Protein AF-0000000074858106 (afdb_homodimer)

InterPro domains:
  IPR001304 C-type lectin-like [PF00059] (1-99)
  IPR001304 C-type lectin-like [PS50041] (1-98)
  IPR016186 C-type lectin-like/link domain superfamily [G3DSA:3.10.100.10] (1-105)
  IPR016187 C-type lectin fold [SSF56436] (1-101)
  IPR018378 C-type lectin, conserved site [PS00615] (72-97)
  IPR051663 C-type lectin and Tetranectin domain-containing protein [PTHR22799] (2-101)

Radius of gyration: 18.01 Å; Cα contacts (8 Å, |Δi|>4): 456; chains: 2; bounding box: 31×57×40 Å

Sequence (214 aa):
MGGFVAEVYSDQENEFLKQMMRDHGSKTIWLGADDLIIEGKWYWATSGTSVDEYSDWAPGQPDSTATGDENCMEFNLESFGGHWNDDECDHHQRFICQKYITADVIGMGGFVAEVYSDQENEFLKQMMRDHGSKTIWLGADDLIIEGKWYWATSGTSVDEYSDWAPGQPDSTATGDENCMEFNLESFGGHWNDDECDHHQRFICQKYITADVIG

Solvent-accessible surface area (backbone atoms only — not comparable to full-atom values): 11620 Å² total; per-residue (Å²): 132,80,58,38,58,41,78,69,61,36,71,66,48,46,51,51,52,50,49,55,31,54,77,69,69,46,53,53,26,45,37,33,30,33,20,77,88,44,80,93,46,44,27,30,64,83,83,62,44,66,63,70,87,38,84,56,57,19,90,80,38,68,47,62,62,91,76,72,54,35,42,20,33,25,41,24,54,62,95,43,73,58,17,28,37,44,34,50,31,82,49,72,30,28,36,38,26,40,31,79,42,87,60,68,37,59,94,132,82,57,38,59,42,79,68,60,36,70,65,48,47,52,51,53,50,50,55,29,54,76,68,69,45,54,52,26,47,36,34,32,34,21,78,88,43,80,92,47,44,28,30,64,84,82,62,44,66,63,71,88,38,81,57,56,20,91,80,37,69,49,56,64,87,76,70,53,33,40,18,33,24,42,24,53,61,95,44,74,57,18,30,38,43,34,49,32,80,48,72,30,28,37,37,27,39,31,78,42,87,61,68,37,57,94

Organism: Aplysia californica (NCBI:txid6500)

Foldseek 3Di:
DDWFFDDDQDPVVLVVVVVVCVVVVHQKAFGQWWCPPPPPWIARNPVRHTPPNDFFAAVCPPPCPDPVAFTTKMQGCPPRVRHIYTGHPPDDHHTDTDDDDPDDDDD/DDWFFDDDQDPVVLVVVVVVCVVVVHQKAFGQWWCPPPPPWIARNPVRHTPPNDFFAAVCPPPCPDPVAFTTKMQGCPPRPRHIYTGHPPDDHHTDTDDDDPDDDDD

Nearest PDB structures (foldseek):
  4yli-assembly2_D  TM=9.323E-01  e=1.267E-06  Homo sapiens
  4zrv-assembly2_B  TM=7.974E-01  e=9.285E-05  Bos taurus
  5kti-assembly1_A  TM=8.014E-01  e=1.700E-04  Bos taurus
  4zrw-assembly1_A  TM=8.116E-01  e=3.513E-04  Bos taurus
  1byf-assembly1_A  TM=7.373E-01  e=3.292E-03  Polyandrocarpa misakiensis

Secondary structure (DSSP, 8-state):
--PEEP---SHHHHHHHHHHHHHTT-SEEEEEEEEEEETTEEEETTT--BTTSS--BPTT-S--TTTS---EEEEESSTTTTEEEEE-TTSEEEEEEEEEEEEEEE-/--PEEP---SHHHHHHHHHHHHHTT-SEEEEEEEEEEETTEEEETTT--BTTSS--BPTT-S--TTTS---EEEEESSTTTTEEEEE-TTSEEEEEEEEEEEEEEE-

Structure (mmCIF, N/CA/C/O backbone):
data_AF-0000000074858106-model_v1
#
loop_
_entity.id
_entity.type
_entity.pdbx_description
1 polymer Perlucin-like
#
loop_
_atom_site.group_PDB
_atom_site.id
_atom_site.type_symbol
_atom_site.label_atom_id
_atom_site.label_alt_id
_atom_site.label_comp_id
_atom_site.label_asym_id
_atom_site.label_entity_id
_atom_site.label_seq_id
_atom_site.pdbx_PDB_ins_code
_atom_site.Cartn_x
_atom_site.Cartn_y
_atom_site.Cartn_z
_atom_site.occupancy
_atom_site.B_iso_or_equiv
_atom_site.auth_seq_id
_atom_site.auth_comp_id
_atom_site.auth_asym_id
_atom_site.auth_atom_id
_atom_site.pdbx_PDB_model_num
ATOM 1 N N . MET A 1 1 ? 10.805 -6.977 12.016 1 43.25 1 MET A N 1
ATOM 2 C CA . MET A 1 1 ? 10.688 -6.688 10.594 1 43.25 1 MET A CA 1
ATOM 3 C C . MET A 1 1 ? 9.883 -5.414 10.359 1 43.25 1 MET A C 1
ATOM 5 O O . MET A 1 1 ? 8.758 -5.285 10.852 1 43.25 1 MET A O 1
ATOM 9 N N . GLY A 1 2 ? 10.492 -4.227 10.156 1 60.25 2 GLY A N 1
ATOM 10 C CA . GLY A 1 2 ? 9.969 -2.889 10.383 1 60.25 2 GLY A CA 1
ATOM 11 C C . GLY A 1 2 ? 8.945 -2.463 9.352 1 60.25 2 GLY A C 1
ATOM 12 O O . GLY A 1 2 ? 8.914 -2.992 8.242 1 60.25 2 GLY A O 1
ATOM 13 N N . GLY A 1 3 ? 7.637 -2.336 9.578 1 77.25 3 GLY A N 1
ATOM 14 C CA . GLY A 1 3 ? 6.59 -1.758 8.75 1 77.25 3 GLY A CA 1
ATOM 15 C C . GLY A 1 3 ? 6.934 -0.373 8.242 1 77.25 3 GLY A C 1
ATOM 16 O O . GLY A 1 3 ? 7.82 0.293 8.773 1 77.25 3 GLY A O 1
ATOM 17 N N . PHE A 1 4 ? 6.582 -0.166 6.969 1 81.88 4 PHE A N 1
ATOM 18 C CA . PHE A 1 4 ? 6.773 1.135 6.34 1 81.88 4 PHE A CA 1
ATOM 19 C C . PHE A 1 4 ? 5.461 1.901 6.266 1 81.88 4 PHE A C 1
ATOM 21 O O . PHE A 1 4 ? 4.398 1.305 6.07 1 81.88 4 PHE A O 1
ATOM 28 N N . VAL A 1 5 ? 5.629 3.188 6.523 1 85.44 5 VAL A N 1
ATOM 29 C CA . VAL A 1 5 ? 4.438 4.016 6.375 1 85.44 5 VAL A CA 1
ATOM 30 C C . VAL A 1 5 ? 3.955 3.971 4.926 1 85.44 5 VAL A C 1
ATOM 32 O O . VAL A 1 5 ? 4.766 3.973 3.994 1 85.44 5 VAL A O 1
ATOM 35 N N . ALA A 1 6 ? 2.73 4.07 4.723 1 84.88 6 ALA A N 1
ATOM 36 C CA . ALA A 1 6 ? 2.109 3.947 3.404 1 84.88 6 ALA A CA 1
ATOM 37 C C . ALA A 1 6 ? 2.475 5.129 2.512 1 84.88 6 ALA A C 1
ATOM 39 O O . ALA A 1 6 ? 2.525 6.273 2.975 1 84.88 6 ALA A O 1
ATOM 40 N N . GLU A 1 7 ? 2.805 4.82 1.313 1 88 7 GLU A N 1
ATOM 41 C CA . GLU A 1 7 ? 2.98 5.793 0.238 1 88 7 GLU A CA 1
ATOM 42 C C . GLU A 1 7 ? 1.845 5.703 -0.778 1 88 7 GLU A C 1
ATOM 44 O O . GLU A 1 7 ? 1.279 4.629 -0.99 1 88 7 GLU A O 1
ATOM 49 N N . VAL A 1 8 ? 1.534 6.801 -1.396 1 88.62 8 VAL A N 1
ATOM 50 C CA . VAL A 1 8 ? 0.369 6.848 -2.273 1 88.62 8 VAL A CA 1
ATOM 51 C C . VAL A 1 8 ? 0.808 7.18 -3.699 1 88.62 8 VAL A C 1
ATOM 53 O O . VAL A 1 8 ? 1.424 8.219 -3.938 1 88.62 8 VAL A O 1
ATOM 56 N N . TYR A 1 9 ? 0.38 6.312 -4.648 1 87.31 9 TYR A N 1
ATOM 57 C CA . TYR A 1 9 ? 0.859 6.508 -6.012 1 87.31 9 TYR A CA 1
ATOM 58 C C . TYR A 1 9 ? -0.302 6.559 -7 1 87.31 9 TYR A C 1
ATOM 60 O O . TYR A 1 9 ? -0.094 6.664 -8.211 1 87.31 9 TYR A O 1
ATOM 68 N N . SER A 1 10 ? -1.52 6.434 -6.457 1 86.81 10 SER A N 1
ATOM 69 C CA . SER A 1 10 ? -2.672 6.426 -7.352 1 86.81 10 SER A CA 1
ATOM 70 C C . SER A 1 10 ? -3.947 6.812 -6.613 1 86.81 10 SER A C 1
ATOM 72 O O . SER A 1 10 ? -3.98 6.82 -5.383 1 86.81 10 SER A O 1
ATOM 74 N N . ASP A 1 11 ? -4.953 7.113 -7.457 1 88.38 11 ASP A N 1
ATOM 75 C CA . ASP A 1 11 ? -6.266 7.426 -6.895 1 88.38 11 ASP A CA 1
ATOM 76 C C . ASP A 1 11 ? -6.852 6.219 -6.172 1 88.38 11 ASP A C 1
ATOM 78 O O . ASP A 1 11 ? -7.508 6.367 -5.137 1 88.38 11 ASP A O 1
ATOM 82 N N . GLN A 1 12 ? -6.617 5.098 -6.711 1 85.75 12 GLN A N 1
ATOM 83 C CA . GLN A 1 12 ? -7.156 3.879 -6.121 1 85.75 12 GLN A CA 1
ATOM 84 C C . GLN A 1 12 ? -6.539 3.615 -4.75 1 85.75 12 GLN A C 1
ATOM 86 O O . GLN A 1 12 ? -7.242 3.227 -3.811 1 85.75 12 GLN A O 1
ATOM 91 N N . GLU A 1 13 ? -5.277 3.82 -4.672 1 86.56 13 GLU A N 1
ATOM 92 C CA . GLU A 1 13 ? -4.625 3.67 -3.375 1 86.56 13 GLU A CA 1
ATOM 93 C C . GLU A 1 13 ? -5.141 4.699 -2.373 1 86.56 13 GLU A C 1
ATOM 95 O O . GLU A 1 13 ? -5.348 4.383 -1.199 1 86.56 13 GLU A O 1
ATOM 100 N N . ASN A 1 14 ? -5.34 5.906 -2.857 1 90 14 ASN A N 1
ATOM 101 C CA . ASN A 1 14 ? -5.926 6.941 -2.012 1 90 14 ASN A CA 1
ATOM 102 C C . ASN A 1 14 ? -7.273 6.5 -1.441 1 90 14 ASN A C 1
ATOM 104 O O . ASN A 1 14 ? -7.52 6.645 -0.242 1 90 14 ASN A O 1
ATOM 108 N N . GLU A 1 15 ? -8.008 6.039 -2.299 1 89.25 15 GLU A N 1
ATOM 109 C CA . GLU A 1 15 ? -9.344 5.625 -1.873 1 89.25 15 GLU A CA 1
ATOM 110 C C . GLU A 1 15 ? -9.273 4.461 -0.891 1 89.25 15 GLU A C 1
ATOM 112 O O . GLU A 1 15 ? -10.062 4.387 0.051 1 89.25 15 GLU A O 1
ATOM 117 N N . PHE A 1 16 ? -8.383 3.598 -1.125 1 85.38 16 PHE A N 1
ATOM 118 C CA . PHE A 1 16 ? -8.195 2.465 -0.228 1 85.38 16 PHE A CA 1
ATOM 119 C C . PHE A 1 16 ? -7.809 2.936 1.168 1 85.38 16 PHE A C 1
ATOM 121 O O . PHE A 1 16 ? -8.359 2.465 2.164 1 85.38 16 PHE A O 1
ATOM 128 N N . LEU A 1 17 ? -6.867 3.801 1.253 1 89.12 17 LEU A N 1
ATOM 129 C CA . LEU A 1 17 ? -6.418 4.332 2.535 1 89.12 17 LEU A CA 1
ATOM 130 C C . LEU A 1 17 ? -7.551 5.066 3.246 1 89.12 17 LEU A C 1
ATOM 132 O O . LEU A 1 17 ? -7.711 4.941 4.461 1 89.12 17 LEU A O 1
ATOM 136 N N . LYS A 1 18 ? -8.359 5.828 2.496 1 91.62 18 LYS A N 1
ATOM 137 C CA . LYS A 1 18 ? -9.508 6.523 3.078 1 91.62 18 LYS A CA 1
ATOM 138 C C . LYS A 1 18 ? -10.477 5.543 3.725 1 91.62 18 LYS A C 1
ATOM 140 O O . LYS A 1 18 ? -11 5.801 4.812 1 91.62 18 LYS A O 1
ATOM 145 N N . GLN A 1 19 ? -10.656 4.52 3.018 1 89.88 19 GLN A N 1
ATOM 146 C CA . GLN A 1 19 ? -11.562 3.514 3.557 1 89.88 19 GLN A CA 1
ATOM 147 C C . GLN A 1 19 ? -11.016 2.918 4.852 1 89.88 19 GLN A C 1
ATOM 149 O O . GLN A 1 19 ? -11.773 2.705 5.809 1 89.88 19 GLN A O 1
ATOM 154 N N . MET A 1 20 ? -9.766 2.619 4.891 1 88.31 20 MET A N 1
ATOM 155 C CA . MET A 1 20 ? -9.156 2.092 6.109 1 88.31 20 MET A CA 1
ATOM 156 C C . MET A 1 20 ? -9.289 3.086 7.258 1 88.31 20 MET A C 1
ATOM 158 O O . MET A 1 20 ? -9.555 2.695 8.398 1 88.31 20 MET A O 1
ATOM 162 N N . MET A 1 21 ? -9.109 4.324 6.953 1 92.62 21 MET A N 1
ATOM 163 C CA . MET A 1 21 ? -9.258 5.375 7.957 1 92.62 21 MET A CA 1
ATOM 164 C C . MET A 1 21 ? -10.672 5.391 8.523 1 92.62 21 MET A C 1
ATOM 166 O O . MET A 1 21 ? -10.859 5.465 9.734 1 92.62 21 MET A O 1
ATOM 170 N N . ARG A 1 22 ? -11.586 5.312 7.598 1 92.75 22 ARG A N 1
ATOM 171 C CA . ARG A 1 22 ? -12.992 5.328 8.008 1 92.75 22 ARG A CA 1
ATOM 172 C C . ARG A 1 22 ? -13.312 4.121 8.883 1 92.75 22 ARG A C 1
ATOM 174 O O . ARG A 1 22 ? -14.016 4.246 9.891 1 92.75 22 ARG A O 1
ATOM 181 N N . ASP A 1 23 ? -12.828 3.006 8.547 1 90.12 23 ASP A N 1
ATOM 182 C CA . ASP A 1 23 ? -13.07 1.773 9.289 1 90.12 23 ASP A CA 1
ATOM 183 C C . ASP A 1 23 ? -12.531 1.874 10.711 1 90.12 23 ASP A C 1
ATOM 185 O O . ASP A 1 23 ? -13.023 1.201 11.617 1 90.12 23 ASP A O 1
ATOM 189 N N . HIS A 1 24 ? -11.586 2.697 10.883 1 92.75 24 HIS A N 1
ATOM 190 C CA . HIS A 1 24 ? -10.977 2.82 12.195 1 92.75 24 HIS A CA 1
ATOM 191 C C . HIS A 1 24 ? -11.391 4.117 12.883 1 92.75 24 HIS A C 1
ATOM 193 O O . HIS A 1 24 ? -10.914 4.43 13.977 1 92.75 24 HIS A O 1
ATOM 199 N N . GLY A 1 25 ? -12.219 4.879 12.18 1 92.5 25 GLY A N 1
ATOM 200 C CA . GLY A 1 25 ? -12.75 6.102 12.766 1 92.5 25 GLY A CA 1
ATOM 201 C C . GLY A 1 25 ? -11.727 7.215 12.859 1 92.5 25 GLY A C 1
ATOM 202 O O . GLY A 1 25 ? -11.836 8.102 13.711 1 92.5 25 GLY A O 1
ATOM 203 N N . SER A 1 26 ? -10.727 7.125 12.07 1 94.06 26 SER 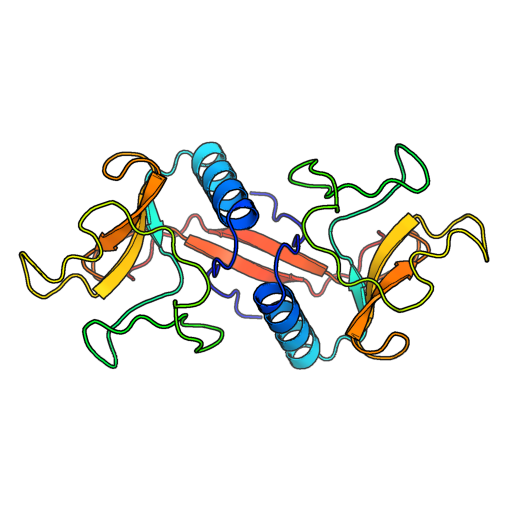A N 1
ATOM 204 C CA . SER A 1 26 ? -9.688 8.148 12.094 1 94.06 26 SER A CA 1
ATOM 205 C C . SER A 1 26 ? -10.023 9.297 11.141 1 94.06 26 SER A C 1
ATOM 207 O O . SER A 1 26 ? -10.453 9.062 10.016 1 94.06 26 SER A O 1
ATOM 209 N N . LYS A 1 27 ? -9.781 10.453 11.594 1 95.44 27 LYS A N 1
ATOM 210 C CA . LYS A 1 27 ? -10.008 11.625 10.758 1 95.44 27 LYS A CA 1
ATOM 211 C C . LYS A 1 27 ? -8.742 12.008 9.992 1 95.44 27 LYS A C 1
ATOM 213 O O . LYS A 1 27 ? -8.812 12.555 8.891 1 95.44 27 LYS A O 1
ATOM 218 N N . THR A 1 28 ? -7.598 11.828 10.609 1 96.56 28 THR A N 1
ATOM 219 C CA . THR A 1 28 ? -6.305 12.125 10 1 96.56 28 THR A CA 1
ATOM 220 C C . THR A 1 28 ? -5.316 10.984 10.234 1 96.56 28 THR A C 1
ATOM 222 O O . THR A 1 28 ? -5.41 10.273 11.234 1 96.56 28 THR A O 1
ATOM 225 N N . ILE A 1 29 ? -4.441 10.781 9.25 1 96.12 29 ILE A N 1
ATOM 226 C CA . ILE A 1 29 ? -3.291 9.906 9.422 1 96.12 29 ILE A CA 1
ATOM 227 C C . ILE A 1 29 ? -2.064 10.531 8.758 1 96.12 29 ILE A C 1
ATOM 229 O O . ILE A 1 29 ? -2.193 11.375 7.871 1 96.12 29 ILE A O 1
ATOM 233 N N . TRP A 1 30 ? -0.932 10.164 9.289 1 95.94 30 TRP A N 1
ATOM 234 C CA . TRP A 1 30 ? 0.294 10.5 8.57 1 95.94 30 TRP A CA 1
ATOM 235 C C . TRP A 1 30 ? 0.423 9.68 7.297 1 95.94 30 TRP A C 1
ATOM 237 O O . TRP A 1 30 ? 0.114 8.484 7.285 1 95.94 30 TRP A O 1
ATOM 247 N N . LEU A 1 31 ? 0.877 10.492 6.363 1 93.5 31 LEU A N 1
ATOM 248 C CA . LEU A 1 31 ? 1.383 9.805 5.18 1 93.5 31 LEU A CA 1
ATOM 249 C C . LEU A 1 31 ? 2.908 9.812 5.152 1 93.5 31 LEU A C 1
ATOM 251 O O . LEU A 1 31 ? 3.539 10.648 5.812 1 93.5 31 LEU A O 1
ATOM 255 N N . GLY A 1 32 ? 3.633 8.984 4.703 1 92.44 32 GLY A N 1
ATOM 256 C CA . GLY A 1 32 ? 5.07 8.758 4.727 1 92.44 32 GLY A CA 1
ATOM 257 C C . GLY A 1 32 ? 5.84 9.727 3.854 1 92.44 32 GLY A C 1
ATOM 258 O O . GLY A 1 32 ? 6.793 9.336 3.174 1 92.44 32 GLY A O 1
ATOM 259 N N . ALA A 1 33 ? 5.41 11.047 3.906 1 94.81 33 ALA A N 1
ATOM 260 C CA . ALA A 1 33 ? 6.172 12.023 3.133 1 94.81 33 ALA A CA 1
ATOM 261 C C . ALA A 1 33 ? 6.395 13.297 3.936 1 94.81 33 ALA A C 1
ATOM 263 O O . ALA A 1 33 ? 5.598 13.641 4.812 1 94.81 33 ALA A O 1
ATOM 264 N N . ASP A 1 34 ? 7.469 13.93 3.648 1 94.12 34 ASP A N 1
ATOM 265 C CA . ASP A 1 34 ? 7.797 15.203 4.27 1 94.12 34 ASP A CA 1
ATOM 266 C C . ASP A 1 34 ? 8.672 16.047 3.352 1 94.12 34 ASP A C 1
ATOM 268 O O . ASP A 1 34 ? 9.125 15.578 2.307 1 94.12 34 ASP A O 1
ATOM 272 N N . ASP A 1 35 ? 8.789 17.266 3.656 1 94 35 ASP A N 1
ATOM 273 C CA . ASP A 1 35 ? 9.68 18.156 2.918 1 94 35 ASP A CA 1
ATOM 274 C C . ASP A 1 35 ? 10.742 18.75 3.836 1 94 35 ASP A C 1
ATOM 276 O O . ASP A 1 35 ? 11.086 19.922 3.707 1 94 35 ASP A O 1
ATOM 280 N N . LEU A 1 36 ? 11.25 17.953 4.707 1 90.06 36 LEU A N 1
ATOM 281 C CA . LEU A 1 36 ? 12.203 18.391 5.723 1 90.06 36 LEU A CA 1
ATOM 282 C C . LEU A 1 36 ? 13.578 18.625 5.113 1 90.06 36 LEU A C 1
ATOM 284 O O . LEU A 1 36 ? 14.344 19.469 5.59 1 90.06 36 LEU A O 1
ATOM 288 N N . ILE A 1 37 ? 13.953 17.891 4.121 1 88.75 37 ILE A N 1
ATOM 289 C CA . ILE A 1 37 ? 15.273 17.984 3.506 1 88.75 37 ILE A CA 1
ATOM 290 C C . ILE A 1 37 ? 15.359 19.266 2.682 1 88.75 37 ILE A C 1
ATOM 292 O O . ILE A 1 37 ? 16.281 20.078 2.863 1 88.75 37 ILE A O 1
ATOM 296 N N . ILE A 1 38 ? 14.516 19.469 1.8 1 88.44 38 ILE A N 1
ATOM 297 C CA . ILE A 1 38 ? 14.367 20.688 1.003 1 88.44 38 ILE A CA 1
ATOM 298 C C . ILE A 1 38 ? 12.938 21.203 1.112 1 88.44 38 ILE A C 1
ATOM 300 O O . ILE A 1 38 ? 11.992 20.562 0.643 1 88.44 38 ILE A O 1
ATOM 304 N N . GLU A 1 39 ? 12.852 22.359 1.732 1 89 39 GLU A N 1
ATOM 305 C CA . GLU A 1 39 ? 11.531 22.953 1.898 1 89 39 GLU A CA 1
ATOM 306 C C . GLU A 1 39 ? 10.828 23.125 0.554 1 89 39 GLU A C 1
ATOM 308 O O . GLU A 1 39 ? 11.414 23.625 -0.403 1 89 39 GLU A O 1
ATOM 313 N N . GLY A 1 40 ? 9.531 22.672 0.508 1 90 40 GLY A N 1
ATOM 314 C CA . GLY A 1 40 ? 8.742 22.781 -0.705 1 90 40 GLY A CA 1
ATOM 315 C C . GLY A 1 40 ? 8.867 21.578 -1.618 1 90 40 GLY A C 1
ATOM 316 O O . GLY A 1 40 ? 8.07 21.406 -2.545 1 90 40 GLY A O 1
ATOM 317 N N . LYS A 1 41 ? 9.852 20.812 -1.372 1 91.62 41 LYS A N 1
ATOM 318 C CA . LYS A 1 41 ? 10.016 19.562 -2.127 1 91.62 41 LYS A CA 1
ATOM 319 C C . LYS A 1 41 ? 9.68 18.359 -1.267 1 91.62 41 LYS A C 1
ATOM 321 O O . LYS A 1 41 ? 10.398 18.047 -0.31 1 91.62 41 LYS A O 1
ATOM 326 N N . TRP A 1 42 ? 8.711 17.688 -1.69 1 94.5 42 TRP A N 1
ATOM 327 C CA . TRP A 1 42 ? 8.195 16.578 -0.88 1 94.5 42 TRP A CA 1
ATOM 328 C C . TRP A 1 42 ? 8.727 15.242 -1.377 1 94.5 42 TRP A C 1
ATOM 330 O O . TRP A 1 42 ? 8.766 14.992 -2.584 1 94.5 42 TRP A O 1
ATOM 340 N N . TYR A 1 43 ? 9.164 14.406 -0.358 1 93.56 43 TYR A N 1
ATOM 341 C CA . TYR A 1 43 ? 9.672 13.078 -0.672 1 93.56 43 TYR A CA 1
ATOM 342 C C . TYR A 1 43 ? 9 12.016 0.198 1 93.56 43 TYR A C 1
ATOM 344 O O . TYR A 1 43 ? 8.758 12.242 1.388 1 93.56 43 TYR A O 1
ATOM 352 N N . TRP A 1 44 ? 8.711 10.883 -0.474 1 92.75 44 TRP A N 1
ATOM 353 C CA . TRP A 1 44 ? 8.297 9.711 0.29 1 92.75 44 TRP A CA 1
ATOM 354 C C . TRP A 1 44 ? 9.453 9.164 1.116 1 92.75 44 TRP A C 1
ATOM 356 O O . TRP A 1 44 ? 10.562 8.977 0.601 1 92.75 44 TRP A O 1
ATOM 366 N N . ALA A 1 45 ? 9.148 8.898 2.334 1 88.62 45 ALA A N 1
ATOM 367 C CA . ALA A 1 45 ? 10.211 8.555 3.271 1 88.62 45 ALA A CA 1
ATOM 368 C C . ALA A 1 45 ? 10.781 7.168 2.967 1 88.62 45 ALA A C 1
ATOM 370 O O . ALA A 1 45 ? 11.984 6.938 3.111 1 88.62 45 ALA A O 1
ATOM 371 N N . THR A 1 46 ? 9.992 6.25 2.611 1 84.56 46 THR A N 1
ATOM 372 C CA . THR A 1 46 ? 10.445 4.875 2.432 1 84.56 46 THR A CA 1
ATOM 373 C C . THR A 1 46 ? 11.18 4.715 1.104 1 84.56 46 THR A C 1
ATOM 375 O O . THR A 1 46 ? 12.32 4.25 1.072 1 84.56 46 THR A O 1
ATOM 378 N N . SER A 1 47 ? 10.617 5.117 -0.003 1 83.38 47 SER A N 1
ATOM 379 C CA . SER A 1 47 ? 11.195 4.926 -1.326 1 83.38 47 SER A CA 1
ATOM 380 C C . SER A 1 47 ? 12.234 6 -1.631 1 83.38 47 SER A C 1
ATOM 382 O O . SER A 1 47 ? 13.102 5.809 -2.488 1 83.38 47 SER A O 1
ATOM 384 N N . GLY A 1 48 ? 12.047 7.129 -1.007 1 87.12 48 GLY A N 1
ATOM 385 C CA . GLY A 1 48 ? 12.914 8.258 -1.302 1 87.12 48 GLY A CA 1
ATOM 386 C C . GLY A 1 48 ? 12.547 8.969 -2.588 1 87.12 48 GLY A C 1
ATOM 387 O O . GLY A 1 48 ? 13.273 9.859 -3.037 1 87.12 48 GLY A O 1
ATOM 388 N N . THR A 1 49 ? 11.461 8.641 -3.129 1 87.94 49 THR A N 1
ATOM 389 C CA . THR A 1 49 ? 11.055 9.242 -4.395 1 87.94 49 THR A CA 1
ATOM 390 C C . THR A 1 49 ? 10.266 10.523 -4.152 1 87.94 49 THR A C 1
ATOM 392 O O . THR A 1 49 ? 9.648 10.695 -3.098 1 87.94 49 THR A O 1
ATOM 395 N N . SER A 1 50 ? 10.336 11.406 -5.152 1 91.19 50 SER A N 1
ATOM 396 C CA . SER A 1 50 ? 9.594 12.664 -5.074 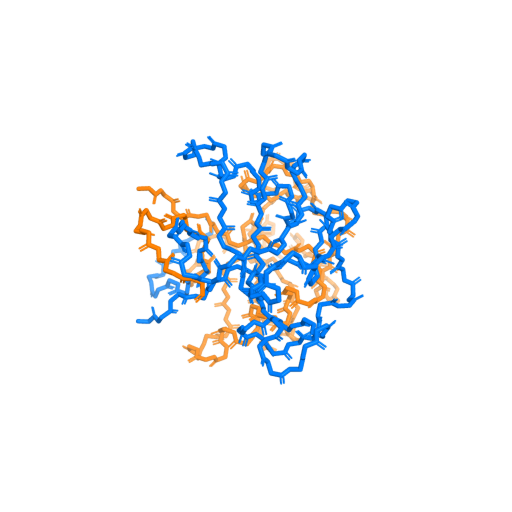1 91.19 50 SER A CA 1
ATOM 397 C C . SER A 1 50 ? 8.094 12.43 -5.227 1 91.19 50 SER A C 1
ATOM 399 O O . SER A 1 50 ? 7.668 11.531 -5.953 1 91.19 50 SER A O 1
ATOM 401 N N . VAL A 1 51 ? 7.379 13.273 -4.461 1 91.81 51 VAL A N 1
ATOM 402 C CA . VAL A 1 51 ? 5.926 13.258 -4.605 1 91.81 51 VAL A CA 1
ATOM 403 C C . VAL A 1 51 ? 5.52 14.078 -5.824 1 91.81 51 VAL A C 1
ATOM 405 O O . VAL A 1 51 ? 5.07 15.219 -5.695 1 91.81 51 VAL A O 1
ATOM 408 N N . ASP A 1 52 ? 5.793 13.586 -7.035 1 84.94 52 ASP A N 1
ATOM 409 C CA . ASP A 1 52 ? 5.555 14.375 -8.234 1 84.94 52 ASP A CA 1
ATOM 410 C C . ASP A 1 52 ? 4.723 13.602 -9.25 1 84.94 52 ASP A C 1
ATOM 412 O O . ASP A 1 52 ? 4.043 14.195 -10.094 1 84.94 52 ASP A O 1
ATOM 416 N N . GLU A 1 53 ? 4.762 12.336 -9.203 1 81.06 53 GLU A N 1
ATOM 417 C CA . GLU A 1 53 ? 4.055 11.547 -10.203 1 81.06 53 GLU A CA 1
ATOM 418 C C . GLU A 1 53 ? 2.551 11.531 -9.938 1 81.06 53 GLU A C 1
ATOM 420 O O . GLU A 1 53 ? 1.748 11.578 -10.867 1 81.06 53 GLU A O 1
ATOM 425 N N . TYR A 1 54 ? 2.26 11.398 -8.719 1 86.75 54 TYR A N 1
ATOM 426 C CA . TYR A 1 54 ? 0.878 11.469 -8.258 1 86.75 54 TYR A CA 1
ATOM 427 C C . TYR A 1 54 ? 0.763 12.344 -7.016 1 86.75 54 TYR A C 1
ATOM 429 O O . TYR A 1 54 ? 1.598 12.258 -6.109 1 86.75 54 TYR A O 1
ATOM 437 N N . SER A 1 55 ? -0.205 13.266 -7.031 1 90.75 55 SER A N 1
ATOM 438 C CA . SER A 1 55 ? -0.47 14.062 -5.836 1 90.75 55 SER A CA 1
ATOM 439 C C . SER A 1 55 ? -1.966 14.289 -5.648 1 90.75 55 SER A C 1
ATOM 441 O O . SER A 1 55 ? -2.715 14.383 -6.621 1 90.75 55 SER A O 1
ATOM 443 N N . ASP A 1 56 ? -2.367 14.289 -4.422 1 94.88 56 ASP A N 1
ATOM 444 C CA . ASP A 1 56 ? -3.754 14.57 -4.062 1 94.88 56 ASP A CA 1
ATOM 445 C C . ASP A 1 56 ? -3.83 15.633 -2.969 1 94.88 56 ASP A C 1
ATOM 447 O O . ASP A 1 56 ? -4.543 15.461 -1.977 1 94.88 56 ASP A O 1
ATOM 451 N N . TRP A 1 57 ? -3.037 16.656 -3.189 1 95.5 57 TRP A N 1
ATOM 452 C CA . TRP A 1 57 ? -3.049 17.766 -2.242 1 95.5 57 TRP A CA 1
ATOM 453 C C . TRP A 1 57 ? -4.398 18.469 -2.256 1 95.5 57 TRP A C 1
ATOM 455 O O . TRP A 1 57 ? -4.984 18.672 -3.32 1 95.5 57 TRP A O 1
ATOM 465 N N . ALA A 1 58 ? -4.82 18.875 -1.069 1 96 58 ALA A N 1
ATOM 466 C CA . ALA A 1 58 ? -5.992 19.75 -1.003 1 96 58 ALA A CA 1
ATOM 467 C C . ALA A 1 58 ? -5.715 21.094 -1.659 1 96 58 ALA A C 1
ATOM 469 O O . ALA A 1 58 ? -4.562 21.531 -1.731 1 96 58 ALA A O 1
ATOM 470 N N . PRO A 1 59 ? -6.816 21.672 -2.156 1 93.75 59 PRO A N 1
ATOM 471 C CA . PRO A 1 59 ? -6.609 23.031 -2.689 1 93.75 59 PRO A CA 1
ATOM 472 C C . PRO A 1 59 ? -5.902 23.953 -1.701 1 93.75 59 PRO A C 1
ATOM 474 O O . PRO A 1 59 ? -6.297 24.031 -0.535 1 93.75 59 PRO A O 1
ATOM 477 N N . GLY A 1 60 ? -4.812 24.641 -2.145 1 92.44 60 GLY A N 1
ATOM 478 C CA . GLY A 1 60 ? -4.074 25.562 -1.308 1 92.44 60 GLY A CA 1
ATOM 479 C C . GLY A 1 60 ? -2.986 24.906 -0.487 1 92.44 60 GLY A C 1
ATOM 480 O O . GLY A 1 60 ? -2.264 25.578 0.253 1 92.44 60 GLY A O 1
ATOM 481 N N . GLN A 1 61 ? -2.984 23.594 -0.536 1 93 61 GLN A N 1
ATOM 482 C CA . GLN A 1 61 ? -1.965 22.859 0.203 1 93 61 GLN A CA 1
ATOM 483 C C . GLN A 1 61 ? -0.904 22.297 -0.737 1 93 61 GLN A C 1
ATOM 485 O O . GLN A 1 61 ? -1.166 22.078 -1.923 1 93 61 GLN A O 1
ATOM 490 N N . PRO A 1 62 ? 0.241 21.812 -0.34 1 91.31 62 PRO A N 1
ATOM 491 C CA . PRO A 1 62 ? 0.76 22.141 0.99 1 91.31 62 PRO A CA 1
ATOM 492 C C . PRO A 1 62 ? 0.984 23.641 1.182 1 91.31 62 PRO A C 1
ATOM 494 O O . PRO A 1 62 ? 1.274 24.344 0.218 1 91.31 62 PRO A O 1
ATOM 497 N N . ASP A 1 63 ? 0.683 24.219 2.242 1 85.56 63 ASP A N 1
ATOM 498 C CA . ASP A 1 63 ? 0.888 25.656 2.486 1 85.56 63 ASP A CA 1
ATOM 499 C C . ASP A 1 63 ? 1.954 25.875 3.557 1 85.56 63 ASP A C 1
ATOM 501 O O . ASP A 1 63 ? 2.172 25.016 4.414 1 85.56 63 ASP A O 1
ATOM 505 N N . SER A 1 64 ? 3.17 26.172 3.117 1 66 64 SER A N 1
ATOM 506 C CA . SER A 1 64 ? 4.234 26.547 4.047 1 66 64 SER A CA 1
ATOM 507 C C . SER A 1 64 ? 3.783 27.656 4.988 1 66 64 SER A C 1
ATOM 509 O O . SER A 1 64 ? 4.605 28.25 5.684 1 66 64 SER A O 1
ATOM 511 N N . THR A 1 65 ? 2.562 28.047 4.703 1 53.78 65 THR A N 1
ATOM 512 C CA . THR A 1 65 ? 2.291 29.391 5.191 1 53.78 65 THR A CA 1
ATOM 513 C C . THR A 1 65 ? 2.613 29.5 6.68 1 53.78 65 THR A C 1
ATOM 515 O O . THR A 1 65 ? 3.375 30.375 7.09 1 53.78 65 THR A O 1
ATOM 518 N N . ALA A 1 66 ? 1.496 29.344 7.441 1 48.31 66 ALA A N 1
ATOM 519 C CA . ALA A 1 66 ? 1.239 30.078 8.68 1 48.31 66 ALA A CA 1
ATOM 520 C C . ALA A 1 66 ? 2.379 29.891 9.672 1 48.31 66 ALA A C 1
ATOM 522 O O . ALA A 1 66 ? 2.846 30.859 10.281 1 48.31 66 ALA A O 1
ATOM 523 N N . THR A 1 67 ? 2.82 28.797 9.984 1 51.16 67 THR A N 1
ATOM 524 C CA . THR A 1 67 ? 3.791 28.75 11.07 1 51.16 67 THR A CA 1
ATOM 525 C C . THR A 1 67 ? 5.113 28.156 10.594 1 51.16 67 THR A C 1
ATOM 527 O O . THR A 1 67 ? 6.059 28.031 11.367 1 51.16 67 THR A O 1
ATOM 530 N N . GLY A 1 68 ? 5.41 28.312 9.102 1 58.84 68 GLY A N 1
ATOM 531 C CA . GLY A 1 68 ? 6.707 27.875 8.609 1 58.84 68 GLY A CA 1
ATOM 532 C C . GLY A 1 68 ? 7.059 26.469 9.031 1 58.84 68 GLY A C 1
ATOM 533 O O . GLY A 1 68 ? 8.078 25.922 8.602 1 58.84 68 GLY A O 1
ATOM 534 N N . ASP A 1 69 ? 6.133 25.766 9.75 1 79.69 69 ASP A N 1
ATOM 535 C CA . ASP A 1 69 ? 6.586 24.594 10.492 1 79.69 69 ASP A CA 1
ATOM 536 C C . ASP A 1 69 ? 5.77 23.359 10.109 1 79.69 69 ASP A C 1
ATOM 538 O O . ASP A 1 69 ? 5.867 22.328 10.766 1 79.69 69 ASP A O 1
ATOM 542 N N . GLU A 1 70 ? 4.945 23.422 8.977 1 90.5 70 GLU A N 1
ATOM 543 C CA . GLU A 1 70 ? 4.172 22.234 8.609 1 90.5 70 GLU A CA 1
ATOM 544 C C . GLU A 1 70 ? 4.891 21.406 7.539 1 90.5 70 GLU A C 1
ATOM 546 O O . GLU A 1 70 ? 4.73 21.672 6.344 1 90.5 70 GLU A O 1
ATOM 551 N N . ASN A 1 71 ? 5.602 20.406 7.902 1 94.19 71 ASN A N 1
ATOM 552 C CA . ASN A 1 71 ? 6.5 19.703 6.992 1 94.19 71 ASN A CA 1
ATOM 553 C C . ASN A 1 71 ? 6.129 18.219 6.871 1 94.19 71 ASN A C 1
ATOM 555 O O . ASN A 1 71 ? 6.84 17.453 6.23 1 94.19 71 ASN A O 1
ATOM 559 N N . CYS A 1 72 ? 5.043 17.859 7.473 1 94.94 72 CYS A N 1
ATOM 560 C CA . CYS A 1 72 ? 4.637 16.453 7.414 1 94.94 72 CYS A CA 1
ATOM 561 C C . CYS A 1 72 ? 3.295 16.297 6.711 1 94.94 72 CYS A C 1
ATOM 563 O O . CYS A 1 72 ? 2.377 17.094 6.938 1 94.94 72 CYS A O 1
ATOM 565 N N . MET A 1 73 ? 3.25 15.359 5.844 1 95.56 73 MET A N 1
ATOM 566 C CA . MET A 1 73 ? 2.061 15.133 5.027 1 95.56 73 MET A CA 1
ATOM 567 C C . MET A 1 73 ? 1.039 14.281 5.777 1 95.56 73 MET A C 1
ATOM 569 O O . MET A 1 73 ? 1.398 13.289 6.41 1 95.56 73 MET A O 1
ATOM 573 N N . GLU A 1 74 ? -0.172 14.703 5.762 1 96.06 74 GLU A N 1
ATOM 574 C CA . GLU A 1 74 ? -1.261 13.922 6.332 1 96.06 74 GLU A CA 1
ATOM 575 C C . GLU A 1 74 ? -2.404 13.758 5.336 1 96.06 74 GLU A C 1
ATOM 577 O O . GLU A 1 74 ? -2.531 14.539 4.395 1 96.06 74 GLU A O 1
ATOM 582 N N . PHE A 1 75 ? -3.039 12.703 5.488 1 96.25 75 PHE A N 1
ATOM 583 C CA . PHE A 1 75 ? -4.375 12.555 4.922 1 96.25 75 PHE A CA 1
ATOM 584 C C . PHE A 1 75 ? -5.434 13.094 5.875 1 96.25 75 PHE A C 1
ATOM 586 O O . PHE A 1 75 ? -5.445 12.742 7.059 1 96.25 75 PHE A O 1
ATOM 593 N N . ASN A 1 76 ? -6.262 13.984 5.387 1 97 76 ASN A N 1
ATOM 594 C CA . ASN A 1 76 ? -7.273 14.617 6.219 1 97 76 ASN A CA 1
ATOM 595 C C . ASN A 1 76 ? -8.672 14.445 5.633 1 97 76 ASN A C 1
ATOM 597 O O . ASN A 1 76 ? -9.031 15.102 4.652 1 97 76 ASN A O 1
ATOM 601 N N . LEU A 1 77 ? -9.453 13.609 6.266 1 95.56 77 LEU A N 1
ATOM 602 C CA . LEU A 1 77 ? -10.773 13.258 5.762 1 95.56 77 LEU A CA 1
ATOM 603 C C . LEU A 1 77 ? -11.789 14.352 6.066 1 95.56 77 LEU A C 1
ATOM 605 O O . LEU A 1 77 ? -12.844 14.422 5.438 1 95.56 77 LEU A O 1
ATOM 609 N N . GLU A 1 78 ? -11.516 15.148 6.941 1 93.62 78 GLU A N 1
ATOM 610 C CA . GLU A 1 78 ? -12.516 16.094 7.441 1 93.62 78 GLU A CA 1
ATOM 611 C C . GLU A 1 78 ? -12.242 17.5 6.953 1 93.62 78 GLU A C 1
ATOM 613 O O . GLU A 1 78 ? -12.852 17.969 5.988 1 93.62 78 GLU A O 1
ATOM 618 N N . SER A 1 79 ? -11.211 18.125 7.496 1 93.5 79 SER A N 1
ATOM 619 C CA . SER A 1 79 ? -10.945 19.547 7.27 1 93.5 79 SER A CA 1
ATOM 620 C C . SER A 1 79 ? -10.5 19.812 5.832 1 93.5 79 SER A C 1
ATOM 622 O O . SER A 1 79 ? -10.727 20.891 5.293 1 93.5 79 SER A O 1
ATOM 624 N N . PHE A 1 80 ? -9.938 18.859 5.207 1 94.94 80 PHE A N 1
ATOM 625 C CA . PHE A 1 80 ? -9.383 19.078 3.875 1 94.94 80 PHE A CA 1
ATOM 626 C C . PHE A 1 80 ? -10.016 18.141 2.861 1 94.94 80 PHE A C 1
ATOM 628 O O . PHE A 1 80 ? -9.375 17.734 1.889 1 94.94 80 PHE A O 1
ATOM 635 N N . GLY A 1 81 ? -11.242 17.641 3.094 1 91.5 81 GLY A N 1
ATOM 636 C CA . GLY A 1 81 ? -12.102 16.969 2.135 1 91.5 81 GLY A CA 1
ATOM 637 C C . GLY A 1 81 ? -11.547 15.641 1.663 1 91.5 81 GLY A C 1
ATOM 638 O O . GLY A 1 81 ? -11.758 15.242 0.515 1 91.5 81 GLY A O 1
ATOM 639 N N . GLY A 1 82 ? -10.773 15.102 2.434 1 93.81 82 GLY A N 1
ATOM 640 C CA . GLY A 1 82 ? -10.242 13.805 2.033 1 93.81 82 GLY A CA 1
ATOM 641 C C . GLY A 1 82 ? -9 13.914 1.159 1 93.81 82 GLY A C 1
ATOM 642 O O . GLY A 1 82 ? -8.703 13.008 0.382 1 93.81 82 GLY A O 1
ATOM 643 N N . HIS A 1 83 ? -8.375 15.047 1.219 1 96.5 83 HIS A N 1
ATOM 644 C CA . HIS A 1 83 ? -7.145 15.281 0.47 1 96.5 83 HIS A CA 1
ATOM 645 C C . HIS A 1 83 ? -5.953 15.445 1.407 1 96.5 83 HIS A C 1
ATOM 647 O O . HIS A 1 83 ? -6.102 15.367 2.629 1 96.5 83 HIS A O 1
ATOM 653 N N . TRP A 1 84 ? -4.844 15.57 0.756 1 96.31 84 TRP A N 1
ATOM 654 C CA . TRP A 1 84 ? -3.621 15.688 1.54 1 96.31 84 TRP A CA 1
ATOM 655 C C . TRP A 1 84 ? -3.465 17.109 2.096 1 96.31 84 TRP A C 1
ATOM 657 O O . TRP A 1 84 ? -3.918 18.078 1.482 1 96.31 84 TRP A O 1
ATOM 667 N N . ASN A 1 85 ? -2.877 17.172 3.238 1 95.69 85 ASN A N 1
ATOM 668 C CA . ASN A 1 85 ? -2.504 18.422 3.898 1 95.69 85 ASN A CA 1
ATOM 669 C C . ASN A 1 85 ? -1.142 18.312 4.578 1 95.69 85 ASN A C 1
ATOM 671 O O . ASN A 1 85 ? -0.74 17.219 5 1 95.69 85 ASN A O 1
ATOM 675 N N . ASP A 1 86 ? -0.438 19.375 4.555 1 95.31 86 ASP A N 1
ATOM 676 C CA . ASP A 1 86 ? 0.746 19.391 5.41 1 95.31 86 ASP A CA 1
ATOM 677 C C . ASP A 1 86 ? 0.414 19.938 6.797 1 95.31 86 ASP A C 1
ATOM 679 O O . ASP A 1 86 ? -0.412 20.844 6.934 1 95.31 86 ASP A O 1
ATOM 683 N N . ASP A 1 87 ? 0.941 19.281 7.785 1 93.94 87 ASP A N 1
ATOM 684 C CA . ASP A 1 87 ? 0.738 19.672 9.18 1 93.94 87 ASP A CA 1
ATOM 685 C C . ASP A 1 87 ? 2.057 19.672 9.945 1 93.94 87 ASP A C 1
ATOM 687 O O . ASP A 1 87 ? 3.086 19.234 9.422 1 93.94 87 ASP A O 1
ATOM 691 N N . GLU A 1 88 ? 1.966 20.281 11.148 1 93.81 88 GLU A N 1
ATOM 692 C CA . GLU A 1 88 ? 3.143 20.266 12.016 1 93.81 88 GLU A CA 1
ATOM 693 C C . GLU A 1 88 ? 3.502 18.828 12.414 1 93.81 88 GLU A C 1
ATOM 695 O O . GLU A 1 88 ? 2.637 18.062 12.836 1 93.81 88 GLU A O 1
ATOM 700 N N . CYS A 1 89 ? 4.766 18.516 12.312 1 93.12 89 CYS A N 1
ATOM 701 C CA . CYS A 1 89 ? 5.223 17.141 12.484 1 93.12 89 CYS A CA 1
ATOM 702 C C . CYS A 1 89 ? 5.07 16.703 13.938 1 93.12 89 CYS A C 1
ATOM 704 O O . CYS A 1 89 ? 5.078 15.5 14.219 1 93.12 89 CYS A O 1
ATOM 706 N N . ASP A 1 90 ? 4.902 17.625 14.859 1 92.5 90 ASP A N 1
ATOM 707 C CA . ASP A 1 90 ? 4.855 17.281 16.266 1 92.5 90 ASP A CA 1
ATOM 708 C C . ASP A 1 90 ? 3.443 16.875 16.688 1 92.5 90 ASP A C 1
ATOM 710 O O . ASP A 1 90 ? 3.223 16.453 17.828 1 92.5 90 ASP A O 1
ATOM 714 N N . HIS A 1 91 ? 2.51 17 15.766 1 93.75 91 HIS A N 1
ATOM 715 C CA . HIS A 1 91 ? 1.177 16.5 16.062 1 93.75 91 HIS A CA 1
ATOM 716 C C . HIS A 1 91 ? 1.162 14.969 16.109 1 93.75 91 HIS A C 1
ATOM 718 O O . HIS A 1 91 ? 1.91 14.32 15.375 1 93.75 91 HIS A O 1
ATOM 724 N N . HIS A 1 92 ? 0.312 14.398 16.938 1 94.62 92 HIS A N 1
ATOM 725 C CA . HIS A 1 92 ? 0.176 12.945 17.062 1 94.62 92 HIS A CA 1
ATOM 726 C C . HIS A 1 92 ? -0.934 12.422 16.156 1 94.62 92 HIS A C 1
ATOM 728 O O . HIS A 1 92 ? -2.08 12.867 16.25 1 94.62 92 HIS A O 1
ATOM 734 N N . GLN A 1 93 ? -0.55 11.586 15.32 1 95 93 GLN A N 1
ATOM 735 C CA . GLN A 1 93 ? -1.507 10.906 14.453 1 95 93 GLN A CA 1
ATOM 736 C C . GLN A 1 93 ? -1.137 9.438 14.273 1 95 93 GLN A C 1
ATOM 738 O O . GLN A 1 93 ? -0.014 9.031 14.578 1 95 93 GLN A O 1
ATOM 743 N N . ARG A 1 94 ? -2.102 8.695 13.844 1 93.75 94 ARG A N 1
ATOM 744 C CA . ARG A 1 94 ? -1.851 7.312 13.469 1 93.75 94 ARG A CA 1
ATOM 745 C C . ARG A 1 94 ? -1.349 7.219 12.031 1 93.75 94 ARG A C 1
ATOM 747 O O . ARG A 1 94 ? -1.099 8.242 11.391 1 93.75 94 ARG A O 1
ATOM 754 N N . PHE A 1 95 ? -1.066 6.035 11.633 1 93.44 95 PHE A N 1
ATOM 755 C CA . PHE A 1 95 ? -0.615 5.809 10.266 1 93.44 95 PHE A CA 1
ATOM 756 C C . PHE A 1 95 ? -0.958 4.395 9.805 1 93.44 95 PHE A C 1
ATOM 758 O O . PHE A 1 95 ? -1.442 3.582 10.594 1 93.44 95 PHE A O 1
ATOM 765 N N . ILE A 1 96 ? -0.895 4.223 8.562 1 89.75 96 ILE A N 1
ATOM 766 C CA . ILE A 1 96 ? -1.038 2.902 7.957 1 89.75 96 ILE A CA 1
ATOM 767 C C . ILE A 1 96 ? 0.327 2.395 7.496 1 89.75 96 ILE A C 1
ATOM 769 O O . ILE A 1 96 ? 1.08 3.123 6.844 1 89.75 96 ILE A O 1
ATOM 773 N N . CYS A 1 97 ? 0.669 1.223 7.855 1 90.31 97 CYS A N 1
ATOM 774 C CA . CYS A 1 97 ? 1.967 0.64 7.531 1 90.31 97 CYS A CA 1
ATOM 775 C C . CYS A 1 97 ? 1.812 -0.541 6.582 1 90.31 97 CYS A C 1
ATOM 777 O O . CYS A 1 97 ? 0.762 -1.183 6.547 1 90.31 97 CYS A O 1
ATOM 779 N N . GLN A 1 98 ? 2.873 -0.689 5.789 1 87.62 98 GLN A N 1
ATOM 780 C CA . GLN A 1 98 ? 3.049 -1.895 4.984 1 87.62 98 GLN A CA 1
ATOM 781 C C . GLN A 1 98 ? 4.113 -2.807 5.59 1 87.62 98 GLN A C 1
ATOM 783 O O . GLN A 1 98 ? 5.215 -2.359 5.906 1 87.62 98 GLN A O 1
ATOM 788 N N . LYS A 1 99 ? 3.699 -4.086 5.773 1 88.94 99 LYS A N 1
ATOM 789 C CA . LYS A 1 99 ? 4.582 -5.031 6.445 1 88.94 99 LYS A CA 1
ATOM 790 C C . LYS A 1 99 ? 4.688 -6.34 5.664 1 88.94 99 LYS A C 1
ATOM 792 O O . LYS A 1 99 ? 3.684 -6.855 5.168 1 88.94 99 LYS A O 1
ATOM 797 N N . TYR A 1 100 ? 5.961 -6.727 5.539 1 88.88 100 TYR A N 1
ATOM 798 C CA . TYR A 1 100 ? 6.191 -8.062 5 1 88.88 100 TYR A CA 1
ATOM 799 C C . TYR A 1 100 ? 5.895 -9.133 6.043 1 88.88 100 TYR A C 1
ATOM 801 O O . TYR A 1 100 ? 6.484 -9.133 7.129 1 88.88 100 TYR A O 1
ATOM 809 N N . ILE A 1 101 ? 4.941 -9.977 5.664 1 88.69 101 ILE A N 1
ATOM 810 C CA . ILE A 1 101 ? 4.551 -11.023 6.602 1 88.69 101 ILE A CA 1
ATOM 811 C C . ILE A 1 101 ? 5.383 -12.281 6.348 1 88.69 101 ILE A C 1
ATOM 813 O O . ILE A 1 101 ? 5.465 -12.766 5.215 1 88.69 101 ILE A O 1
ATOM 817 N N . THR A 1 102 ? 6 -12.766 7.418 1 88.06 102 THR A N 1
ATOM 818 C CA . THR A 1 102 ? 6.953 -13.859 7.273 1 88.06 102 THR A CA 1
ATOM 819 C C . THR A 1 102 ? 6.246 -15.211 7.316 1 88.06 102 THR A C 1
ATOM 821 O O . THR A 1 102 ? 6.836 -16.234 6.977 1 88.06 102 THR A O 1
ATOM 824 N N . ALA A 1 103 ? 5.004 -15.18 7.652 1 87.75 103 ALA A N 1
ATOM 825 C CA . ALA A 1 103 ? 4.23 -16.422 7.645 1 87.75 103 ALA A CA 1
ATOM 826 C C . ALA A 1 103 ? 3.82 -16.797 6.223 1 87.75 103 ALA A C 1
ATOM 828 O O . ALA A 1 103 ? 3.445 -15.93 5.43 1 87.75 103 ALA A O 1
ATOM 829 N N . ASP A 1 104 ? 4.008 -18.047 5.918 1 89 104 ASP A N 1
ATOM 830 C CA . ASP A 1 104 ? 3.531 -18.531 4.629 1 89 104 ASP A CA 1
ATOM 831 C C . ASP A 1 104 ? 2.035 -18.828 4.672 1 89 104 ASP A C 1
ATOM 833 O O . ASP A 1 104 ? 1.53 -19.359 5.66 1 89 104 ASP A O 1
ATOM 837 N N . VAL A 1 105 ? 1.393 -18.422 3.574 1 88.56 105 VAL A N 1
ATOM 838 C CA . VAL A 1 105 ? -0.04 -18.688 3.498 1 88.56 105 VAL A CA 1
ATOM 839 C C . VAL A 1 105 ? -0.391 -19.219 2.113 1 88.56 105 VAL A C 1
ATOM 841 O O . VAL A 1 105 ? 0.39 -19.078 1.169 1 88.56 105 VAL A O 1
ATOM 844 N N . ILE A 1 106 ? -1.487 -19.875 2.119 1 87.38 106 ILE A N 1
ATOM 845 C CA . ILE A 1 106 ? -2.025 -20.25 0.817 1 87.38 106 ILE A CA 1
ATOM 846 C C . ILE A 1 106 ? -2.742 -19.062 0.19 1 87.38 106 ILE A C 1
ATOM 848 O O . ILE A 1 106 ? -3.119 -18.109 0.889 1 87.38 106 ILE A O 1
ATOM 852 N N . GLY A 1 107 ? -2.926 -19.078 -1.102 1 82.25 107 GLY A N 1
ATOM 853 C CA . GLY A 1 107 ? -3.49 -17.953 -1.831 1 82.25 107 GLY A CA 1
ATOM 854 C C . GLY A 1 107 ? -4.973 -17.75 -1.568 1 82.25 107 GLY A C 1
ATOM 855 O O . GLY A 1 107 ? -5.629 -18.625 -1.004 1 82.25 107 GLY A O 1
ATOM 856 N N . MET B 1 1 ? -6.883 -6.078 14.742 1 43.16 1 MET B N 1
ATOM 857 C CA . MET B 1 1 ? -7.09 -5.156 13.633 1 43.16 1 MET B CA 1
ATOM 858 C C . MET B 1 1 ? -6.465 -5.699 12.352 1 43.16 1 MET B C 1
ATOM 860 O O . MET B 1 1 ? -5.273 -6.016 12.32 1 43.16 1 MET B O 1
ATOM 864 N N . GLY B 1 2 ? -7.203 -6.363 11.445 1 60.56 2 GLY B N 1
ATOM 865 C CA . GLY B 1 2 ? -6.758 -7.332 10.461 1 60.56 2 GLY B CA 1
ATOM 866 C C . GLY B 1 2 ? -6.035 -6.703 9.289 1 60.56 2 GLY B C 1
ATOM 867 O O . GLY B 1 2 ? -6.219 -5.52 9 1 60.56 2 GLY B O 1
ATOM 868 N N . GLY B 1 3 ? -4.738 -6.812 9.047 1 77.06 3 GLY B N 1
ATOM 869 C CA . GLY B 1 3 ? -3.959 -6.43 7.883 1 77.06 3 GLY B CA 1
ATOM 870 C C . GLY B 1 3 ? -4.547 -6.93 6.582 1 77.06 3 GLY B C 1
ATOM 871 O O . GLY B 1 3 ? -5.363 -7.855 6.578 1 77.06 3 GLY B O 1
ATOM 872 N N . PHE B 1 4 ? -4.488 -6.047 5.59 1 81.75 4 PHE B N 1
ATOM 873 C CA . PHE B 1 4 ? -4.945 -6.395 4.25 1 81.75 4 PHE B CA 1
ATOM 874 C C . PHE B 1 4 ? -3.766 -6.684 3.33 1 81.75 4 PHE B C 1
ATOM 876 O O . PHE B 1 4 ? -2.717 -6.043 3.441 1 81.75 4 PHE B O 1
ATOM 883 N N . VAL B 1 5 ? -3.998 -7.711 2.545 1 85.19 5 VAL B N 1
ATOM 884 C CA . VAL B 1 5 ? -2.957 -7.996 1.563 1 85.19 5 VAL B CA 1
ATOM 885 C C . VAL B 1 5 ? -2.795 -6.805 0.622 1 85.19 5 VAL B C 1
ATOM 887 O O . VAL B 1 5 ? -3.779 -6.172 0.237 1 85.19 5 VAL B O 1
ATOM 890 N N . ALA B 1 6 ? -1.661 -6.586 0.158 1 84.62 6 ALA B N 1
ATOM 891 C CA . ALA B 1 6 ? -1.326 -5.43 -0.67 1 84.62 6 ALA B CA 1
ATOM 892 C C . ALA B 1 6 ? -1.991 -5.523 -2.039 1 84.62 6 ALA B C 1
ATOM 894 O O . ALA B 1 6 ? -2.055 -6.605 -2.633 1 84.62 6 ALA B O 1
ATOM 895 N N . GLU B 1 7 ? -2.541 -4.445 -2.455 1 88.06 7 GLU B N 1
ATOM 896 C CA . GLU B 1 7 ? -3.039 -4.246 -3.812 1 88.06 7 GLU B CA 1
ATOM 897 C C . GLU B 1 7 ? -2.145 -3.285 -4.594 1 88.06 7 GLU B C 1
ATOM 899 O O . GLU B 1 7 ? -1.537 -2.385 -4.012 1 88.06 7 GLU B O 1
ATOM 904 N N . VAL B 1 8 ? -2.076 -3.467 -5.871 1 88.69 8 VAL B N 1
ATOM 905 C CA . VAL B 1 8 ? -1.135 -2.699 -6.68 1 88.69 8 VAL B CA 1
ATOM 906 C C . VAL B 1 8 ? -1.897 -1.858 -7.699 1 88.69 8 VAL B C 1
ATOM 908 O O . VAL B 1 8 ? -2.654 -2.395 -8.516 1 88.69 8 VAL B O 1
ATOM 911 N N . TYR B 1 9 ? -1.592 -0.534 -7.703 1 87.25 9 TYR B N 1
ATOM 912 C CA . TYR B 1 9 ? -2.367 0.343 -8.57 1 87.25 9 TYR B CA 1
ATOM 913 C C . TYR B 1 9 ? -1.451 1.191 -9.445 1 87.25 9 TYR B C 1
ATOM 915 O O . TYR B 1 9 ? -1.921 2.041 -10.211 1 87.25 9 TYR B O 1
ATOM 923 N N . SER B 1 10 ? -0.146 0.98 -9.281 1 86.75 10 SER B N 1
ATOM 924 C CA . SER B 1 10 ? 0.783 1.796 -10.055 1 86.75 10 SER B CA 1
ATOM 925 C C . SER B 1 10 ? 2.141 1.115 -10.188 1 86.75 10 SER B C 1
ATOM 927 O O . SER B 1 10 ? 2.436 0.162 -9.461 1 86.75 10 SER B O 1
ATOM 929 N N . ASP B 1 11 ? 2.922 1.677 -11.141 1 88.31 11 ASP B N 1
ATOM 930 C CA . ASP B 1 11 ? 4.285 1.185 -11.32 1 88.31 11 ASP B CA 1
ATOM 931 C C . ASP B 1 11 ? 5.129 1.444 -10.078 1 88.31 11 ASP B C 1
ATOM 933 O O . ASP B 1 11 ? 5.973 0.622 -9.711 1 88.31 11 ASP B O 1
ATOM 937 N N . GLN B 1 12 ? 4.902 2.551 -9.492 1 85.62 12 GLN B N 1
ATOM 938 C CA . GLN B 1 12 ? 5.676 2.916 -8.305 1 85.62 12 GLN B CA 1
ATOM 939 C C . GLN B 1 12 ? 5.395 1.959 -7.148 1 85.62 12 GLN B C 1
ATOM 941 O O . GLN B 1 12 ? 6.312 1.552 -6.438 1 85.62 12 GLN B O 1
ATOM 946 N N . GLU B 1 13 ? 4.16 1.628 -7 1 86.44 13 GLU B N 1
ATOM 947 C CA . GLU B 1 13 ? 3.816 0.656 -5.969 1 86.44 13 GLU B CA 1
ATOM 948 C C . GLU B 1 13 ? 4.43 -0.709 -6.27 1 86.44 13 GLU B C 1
ATOM 950 O O . GLU B 1 13 ? 4.91 -1.392 -5.359 1 86.44 13 GLU B O 1
ATOM 955 N N . ASN B 1 14 ? 4.402 -1.071 -7.523 1 89.88 14 ASN B N 1
ATOM 956 C CA . ASN B 1 14 ? 5.051 -2.312 -7.934 1 89.88 14 ASN B CA 1
ATOM 957 C C . ASN B 1 14 ? 6.523 -2.334 -7.531 1 89.88 14 ASN B C 1
ATOM 959 O O . ASN B 1 14 ? 7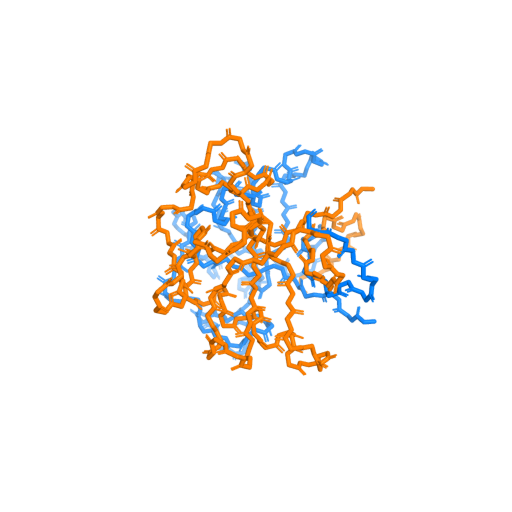.004 -3.322 -6.969 1 89.88 14 ASN B O 1
ATOM 963 N N . GLU B 1 15 ? 7.094 -1.299 -7.859 1 89.06 15 GLU B N 1
ATOM 964 C CA . GLU B 1 15 ? 8.523 -1.228 -7.562 1 89.06 15 GLU B CA 1
ATOM 965 C C . GLU B 1 15 ? 8.773 -1.259 -6.059 1 89.06 15 GLU B C 1
ATOM 967 O O . GLU B 1 15 ? 9.75 -1.854 -5.602 1 89.06 15 GLU B O 1
ATOM 972 N N . PHE B 1 16 ? 7.957 -0.634 -5.344 1 85.19 16 PHE B N 1
ATOM 973 C CA . PHE B 1 16 ? 8.07 -0.629 -3.889 1 85.19 16 PHE B CA 1
ATOM 974 C C . PHE B 1 16 ? 7.945 -2.041 -3.33 1 85.19 16 PHE B C 1
ATOM 976 O O . PHE B 1 16 ? 8.734 -2.455 -2.482 1 85.19 16 PHE B O 1
ATOM 983 N N . LEU B 1 17 ? 6.953 -2.75 -3.752 1 89.06 17 LEU B N 1
ATOM 984 C CA . LEU B 1 17 ? 6.738 -4.117 -3.297 1 89.06 17 LEU B CA 1
ATOM 985 C C . LEU B 1 17 ? 7.918 -5.008 -3.67 1 89.06 17 LEU B C 1
ATOM 987 O O . LEU B 1 17 ? 8.344 -5.852 -2.877 1 89.06 17 LEU B O 1
ATOM 991 N N . LYS B 1 18 ? 8.477 -4.824 -4.871 1 91.56 18 LYS B N 1
ATOM 992 C CA . LYS B 1 18 ? 9.648 -5.59 -5.301 1 91.56 18 LYS B CA 1
ATOM 993 C C . LYS B 1 18 ? 10.82 -5.371 -4.355 1 91.56 18 LYS B C 1
ATOM 995 O O . LYS B 1 18 ? 11.531 -6.32 -4.008 1 91.56 18 LYS B O 1
ATOM 1000 N N . GLN B 1 19 ? 10.945 -4.164 -4.023 1 89.69 19 GLN B N 1
ATOM 1001 C CA . GLN B 1 19 ? 12.039 -3.852 -3.113 1 89.69 19 GLN B CA 1
ATOM 1002 C C . GLN B 1 19 ? 11.844 -4.535 -1.764 1 89.69 19 GLN B C 1
ATOM 1004 O O . GLN B 1 19 ? 12.797 -5.062 -1.183 1 89.69 19 GLN B O 1
ATOM 1009 N N . MET B 1 20 ? 10.664 -4.508 -1.257 1 88.19 20 MET B N 1
ATOM 1010 C CA . MET B 1 20 ? 10.383 -5.18 0.008 1 88.19 20 MET B CA 1
ATOM 1011 C C . MET B 1 20 ? 10.664 -6.676 -0.097 1 88.19 20 MET B C 1
ATOM 1013 O O . MET B 1 20 ? 11.195 -7.281 0.835 1 88.19 20 MET B O 1
ATOM 1017 N N . MET B 1 21 ? 10.289 -7.242 -1.187 1 92.5 21 MET B N 1
ATOM 1018 C CA . MET B 1 21 ? 10.547 -8.656 -1.426 1 92.5 21 MET B CA 1
ATOM 1019 C C . MET B 1 21 ? 12.039 -8.961 -1.396 1 92.5 21 MET B C 1
ATOM 1021 O O . MET B 1 21 ? 12.469 -9.922 -0.765 1 92.5 21 MET B O 1
ATOM 1025 N N . ARG B 1 22 ? 12.742 -8.102 -2.086 1 92.62 22 ARG B N 1
ATOM 1026 C CA . ARG B 1 22 ? 14.195 -8.289 -2.143 1 92.62 22 ARG B CA 1
ATOM 1027 C C . ARG B 1 22 ? 14.812 -8.164 -0.755 1 92.62 22 ARG B C 1
ATOM 1029 O O . ARG B 1 22 ? 15.695 -8.945 -0.395 1 92.62 22 ARG B O 1
ATOM 1036 N N . ASP B 1 23 ? 14.375 -7.25 0.003 1 89.88 23 ASP B N 1
ATOM 1037 C CA . ASP B 1 23 ? 14.891 -7.023 1.35 1 89.88 23 ASP B CA 1
ATOM 1038 C C . ASP B 1 23 ? 14.656 -8.242 2.24 1 89.88 23 ASP B C 1
ATOM 1040 O O . ASP B 1 23 ? 15.398 -8.469 3.195 1 89.88 23 ASP B O 1
ATOM 1044 N N . HIS B 1 24 ? 13.688 -8.977 1.906 1 92.62 24 HIS B N 1
ATOM 1045 C CA . HIS B 1 24 ? 13.359 -10.133 2.73 1 92.62 24 HIS B CA 1
ATOM 1046 C C . HIS B 1 24 ? 13.789 -11.43 2.057 1 92.62 24 HIS B C 1
ATOM 1048 O O . HIS B 1 24 ? 13.523 -12.523 2.57 1 92.62 24 HIS B O 1
ATOM 1054 N N . GLY B 1 25 ? 14.367 -11.289 0.863 1 92.31 25 GLY B N 1
ATOM 1055 C CA . GLY B 1 25 ? 14.891 -12.445 0.157 1 92.31 25 GLY B CA 1
ATOM 1056 C C . GLY B 1 25 ? 13.797 -13.328 -0.427 1 92.31 25 GLY B C 1
ATOM 1057 O O . GLY B 1 25 ? 14 -14.531 -0.612 1 92.31 25 GLY B O 1
ATOM 1058 N N . SER B 1 26 ? 12.672 -12.766 -0.625 1 93.94 26 SER B N 1
ATOM 1059 C CA . SER B 1 26 ? 11.562 -13.539 -1.18 1 93.94 26 SER B CA 1
ATOM 1060 C C . SER B 1 26 ? 11.562 -13.492 -2.703 1 93.94 26 SER B C 1
ATOM 1062 O O . SER B 1 26 ? 11.766 -12.43 -3.297 1 93.94 26 SER B O 1
ATOM 1064 N N . LYS B 1 27 ? 11.32 -14.586 -3.271 1 95.38 27 LYS B N 1
ATOM 1065 C CA . LYS B 1 27 ? 11.25 -14.656 -4.727 1 95.38 27 LYS B CA 1
ATOM 1066 C C . LYS B 1 27 ? 9.812 -14.445 -5.219 1 95.38 27 LYS B C 1
ATOM 1068 O O . LYS B 1 27 ? 9.602 -13.945 -6.32 1 95.38 27 LYS B O 1
ATOM 1073 N N . THR B 1 28 ? 8.852 -14.922 -4.457 1 96.44 28 THR B N 1
ATOM 1074 C CA . THR B 1 28 ? 7.438 -14.773 -4.781 1 96.44 28 THR B CA 1
ATOM 1075 C C . THR B 1 28 ? 6.641 -14.344 -3.555 1 96.44 28 THR B C 1
ATOM 1077 O O . THR B 1 28 ? 7.012 -14.672 -2.424 1 96.44 28 THR B O 1
ATOM 1080 N N . ILE B 1 29 ? 5.609 -13.555 -3.811 1 96 29 ILE B N 1
ATOM 1081 C CA . ILE B 1 29 ? 4.613 -13.25 -2.787 1 96 29 ILE B CA 1
ATOM 1082 C C . ILE B 1 29 ? 3.217 -13.258 -3.406 1 96 29 ILE B C 1
ATOM 1084 O O . ILE B 1 29 ? 3.068 -13.078 -4.617 1 96 29 ILE B O 1
ATOM 1088 N N . TRP B 1 30 ? 2.258 -13.562 -2.574 1 95.75 30 TRP B N 1
ATOM 1089 C CA . TRP B 1 30 ? 0.88 -13.352 -3.006 1 95.75 30 TRP B CA 1
ATOM 1090 C C . TRP B 1 30 ? 0.565 -11.859 -3.113 1 95.75 30 TRP B C 1
ATOM 1092 O O . TRP B 1 30 ? 0.984 -11.07 -2.266 1 95.75 30 TRP B O 1
ATOM 1102 N N . LEU B 1 31 ? -0.154 -11.703 -4.207 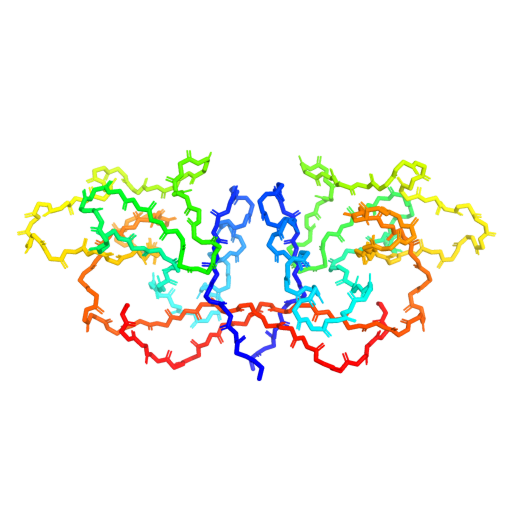1 93.25 31 LEU B N 1
ATOM 1103 C CA . LEU B 1 31 ? -0.823 -10.414 -4.285 1 93.25 31 LEU B CA 1
ATOM 1104 C C . LEU B 1 31 ? -2.312 -10.555 -3.99 1 93.25 31 LEU B C 1
ATOM 1106 O O . LEU B 1 31 ? -2.873 -11.641 -4.105 1 93.25 31 LEU B O 1
ATOM 1110 N N . GLY B 1 32 ? -3.031 -9.773 -3.445 1 92.19 32 GLY B N 1
ATOM 1111 C CA . GLY B 1 32 ? -4.398 -9.789 -2.953 1 92.19 32 GLY B CA 1
ATOM 1112 C C . GLY B 1 32 ? -5.434 -9.805 -4.062 1 92.19 32 GLY B C 1
ATOM 1113 O O . GLY B 1 32 ? -6.461 -9.133 -3.969 1 92.19 32 GLY B O 1
ATOM 1114 N N . ALA B 1 33 ? -5.141 -10.625 -5.145 1 94.69 33 ALA B N 1
ATOM 1115 C CA . ALA B 1 33 ? -6.148 -10.719 -6.199 1 94.69 33 ALA B CA 1
ATOM 1116 C C . ALA B 1 33 ? -6.32 -12.164 -6.656 1 94.69 33 ALA B C 1
ATOM 1118 O O . ALA B 1 33 ? -5.395 -12.969 -6.559 1 94.69 33 ALA B O 1
ATOM 1119 N N . ASP B 1 34 ? -7.484 -12.445 -7.086 1 93.81 34 ASP B N 1
ATOM 1120 C CA . ASP B 1 34 ? -7.797 -13.766 -7.633 1 93.81 34 ASP B CA 1
ATOM 1121 C C . ASP B 1 34 ? -8.93 -13.68 -8.648 1 93.81 34 ASP B C 1
ATOM 1123 O O . ASP B 1 34 ? -9.547 -12.625 -8.82 1 93.81 34 ASP B O 1
ATOM 1127 N N . ASP B 1 35 ? -9.102 -14.688 -9.375 1 93.81 35 ASP B N 1
ATOM 1128 C CA . ASP B 1 35 ? -10.211 -14.773 -10.312 1 93.81 35 ASP B CA 1
ATOM 1129 C C . ASP B 1 35 ? -11.109 -15.969 -10 1 93.81 35 ASP B C 1
ATOM 1131 O O . ASP B 1 35 ? -11.586 -16.641 -10.914 1 93.81 35 ASP B O 1
ATOM 1135 N N . LEU B 1 36 ? -11.344 -16.203 -8.758 1 89.75 36 LEU B N 1
ATOM 1136 C CA . LEU B 1 36 ? -12.086 -17.359 -8.281 1 89.75 36 LEU B CA 1
ATOM 1137 C C . LEU B 1 36 ? -13.586 -17.172 -8.531 1 89.75 36 LEU B C 1
ATOM 1139 O O . LEU B 1 36 ? -14.305 -18.156 -8.734 1 89.75 36 LEU B O 1
ATOM 1143 N N . ILE B 1 37 ? -14.094 -15.984 -8.492 1 88.31 37 ILE B N 1
ATOM 1144 C CA . ILE B 1 37 ? -15.516 -15.719 -8.664 1 88.31 37 ILE B CA 1
ATOM 1145 C C . ILE B 1 37 ? -15.898 -15.891 -10.133 1 88.31 37 ILE B C 1
ATOM 1147 O O . ILE B 1 37 ? -16.828 -16.641 -10.453 1 88.31 37 ILE B O 1
ATOM 1151 N N . ILE B 1 38 ? -15.281 -15.258 -10.984 1 88.25 38 ILE B N 1
ATOM 1152 C CA . ILE B 1 38 ? -15.43 -15.391 -12.43 1 88.25 38 ILE B CA 1
ATOM 1153 C C . ILE B 1 38 ? -14.062 -15.648 -13.062 1 88.25 38 ILE B C 1
ATOM 1155 O O . ILE B 1 38 ? -13.195 -14.781 -13.047 1 88.25 38 ILE B O 1
ATOM 1159 N N . GLU B 1 39 ? -13.961 -16.844 -13.602 1 88.88 39 GLU B N 1
ATOM 1160 C CA . GLU B 1 39 ? -12.703 -17.203 -14.234 1 88.88 39 GLU B CA 1
ATOM 1161 C C . GLU B 1 39 ? -12.32 -16.203 -15.32 1 88.88 39 GLU B C 1
ATOM 1163 O O . GLU B 1 39 ? -13.148 -15.844 -16.172 1 88.88 39 GLU B O 1
ATOM 1168 N N . GLY B 1 40 ? -11.016 -15.734 -15.273 1 89.81 40 GLY B N 1
ATOM 1169 C CA . GLY B 1 40 ? -10.516 -14.789 -16.25 1 89.81 40 GLY B CA 1
ATOM 1170 C C . GLY B 1 40 ? -10.719 -13.336 -15.852 1 89.81 40 GLY B C 1
ATOM 1171 O O . GLY B 1 40 ? -10.125 -12.438 -16.438 1 89.81 40 GLY B O 1
ATOM 1172 N N . LYS B 1 41 ? -11.562 -13.164 -14.914 1 91.5 41 LYS B N 1
ATOM 1173 C CA . LYS B 1 41 ? -11.758 -11.82 -14.375 1 91.5 41 LYS B CA 1
ATOM 1174 C C . LYS B 1 41 ? -11.133 -11.688 -12.992 1 91.5 41 LYS B C 1
ATOM 1176 O O . LYS B 1 41 ? -11.594 -12.305 -12.031 1 91.5 41 LYS B O 1
ATOM 1181 N N . TRP B 1 42 ? -10.203 -10.828 -12.93 1 94.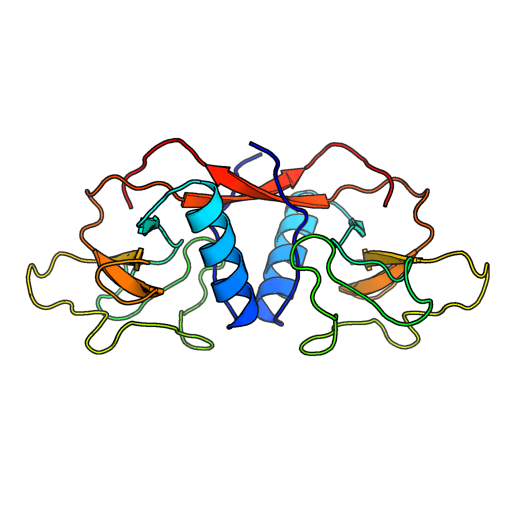31 42 TRP B N 1
ATOM 1182 C CA . TRP B 1 42 ? -9.422 -10.711 -11.703 1 94.31 42 TRP B CA 1
ATOM 1183 C C . TRP B 1 42 ? -9.906 -9.539 -10.859 1 94.31 42 TRP B C 1
ATOM 1185 O O . TRP B 1 42 ? -10.172 -8.453 -11.383 1 94.31 42 TRP B O 1
ATOM 1195 N N . TYR B 1 43 ? -10.047 -9.836 -9.516 1 93.44 43 TYR B N 1
ATOM 1196 C CA . TYR B 1 43 ? -10.469 -8.805 -8.57 1 93.44 43 TYR B CA 1
ATOM 1197 C C . TYR B 1 43 ? -9.523 -8.75 -7.375 1 93.44 43 TYR B C 1
ATOM 1199 O O . TYR B 1 43 ? -9.07 -9.781 -6.883 1 93.44 43 TYR B O 1
ATOM 1207 N N . TRP B 1 44 ? -9.266 -7.5 -6.949 1 92.56 44 TRP B N 1
ATOM 1208 C CA . TRP B 1 44 ? -8.578 -7.309 -5.676 1 92.56 44 TRP B CA 1
ATOM 1209 C C . TRP B 1 44 ? -9.477 -7.723 -4.508 1 92.56 44 TRP B C 1
ATOM 1211 O O . TRP B 1 44 ? -10.641 -7.32 -4.438 1 92.56 44 TRP B O 1
ATOM 1221 N N . ALA B 1 45 ? -8.891 -8.453 -3.646 1 88.56 45 ALA B N 1
ATOM 1222 C CA . ALA B 1 45 ? -9.688 -9.07 -2.588 1 88.56 45 ALA B CA 1
ATOM 1223 C C . ALA B 1 45 ? -10.164 -8.023 -1.582 1 88.56 45 ALA B C 1
ATOM 1225 O O . ALA B 1 45 ? -11.273 -8.109 -1.056 1 88.56 45 ALA B O 1
ATOM 1226 N N . THR B 1 46 ? -9.383 -7.09 -1.261 1 84.25 46 THR B N 1
ATOM 1227 C CA . THR B 1 46 ? -9.711 -6.133 -0.211 1 84.25 46 THR B CA 1
ATOM 1228 C C . THR B 1 46 ? -10.695 -5.086 -0.726 1 84.25 46 THR B C 1
ATOM 1230 O O . THR B 1 46 ? -11.758 -4.887 -0.141 1 84.25 46 THR B O 1
ATOM 1233 N N . SER B 1 47 ? -10.422 -4.418 -1.817 1 83.31 47 SER B N 1
ATOM 1234 C CA . SER B 1 47 ? -11.258 -3.34 -2.338 1 83.31 47 SER B CA 1
ATOM 1235 C C . SER B 1 47 ? -12.438 -3.889 -3.129 1 83.31 47 SER B C 1
ATOM 1237 O O . SER B 1 47 ? -13.445 -3.199 -3.311 1 83.31 47 SER B O 1
ATOM 1239 N N . GLY B 1 48 ? -12.219 -5.062 -3.67 1 87.12 48 GLY B N 1
ATOM 1240 C CA . GLY B 1 48 ? -13.242 -5.637 -4.531 1 87.12 48 GLY B CA 1
ATOM 1241 C C . GLY B 1 48 ? -13.234 -5.055 -5.934 1 87.12 48 GLY B C 1
ATOM 1242 O O . GLY B 1 48 ? -14.117 -5.352 -6.738 1 87.12 48 GLY B O 1
ATOM 1243 N N . THR B 1 49 ? -12.273 -4.309 -6.23 1 87.94 49 THR B N 1
ATOM 1244 C CA . THR B 1 49 ? -12.203 -3.67 -7.539 1 87.94 49 THR B CA 1
ATOM 1245 C C . THR B 1 49 ? -11.516 -4.582 -8.555 1 87.94 49 THR B C 1
ATOM 1247 O O . THR B 1 49 ? -10.711 -5.438 -8.18 1 87.94 49 THR B O 1
ATOM 1250 N N . SER B 1 50 ? -11.883 -4.375 -9.812 1 91.12 50 SER B N 1
ATOM 1251 C CA . SER B 1 50 ? -11.273 -5.148 -10.891 1 91.12 50 SER B CA 1
ATOM 1252 C C . SER B 1 50 ? -9.828 -4.734 -11.125 1 91.12 50 SER B C 1
ATOM 1254 O O . SER B 1 50 ? -9.477 -3.562 -10.953 1 91.12 50 SER B O 1
ATOM 1256 N N . VAL B 1 51 ? -9.055 -5.781 -11.484 1 91.81 51 VAL B N 1
ATOM 1257 C CA . VAL B 1 51 ? -7.672 -5.512 -11.867 1 91.81 51 VAL B CA 1
ATOM 1258 C C . VAL B 1 51 ? -7.617 -5.047 -13.32 1 91.81 51 VAL B C 1
ATOM 1260 O O . VAL B 1 51 ? -7.266 -5.816 -14.211 1 91.81 51 VAL B O 1
ATOM 1263 N N . ASP B 1 52 ? -8.086 -3.842 -13.609 1 84.94 52 ASP B N 1
ATOM 1264 C CA . ASP B 1 52 ? -8.188 -3.395 -14.992 1 84.94 52 ASP B CA 1
ATOM 1265 C C . ASP B 1 52 ? -7.527 -2.031 -15.18 1 84.94 52 ASP B C 1
ATOM 1267 O O . ASP B 1 52 ? -7.109 -1.687 -16.297 1 84.94 52 ASP B O 1
ATOM 1271 N N . GLU B 1 53 ? -7.43 -1.267 -14.164 1 81.19 53 GLU B N 1
ATOM 1272 C CA . GLU B 1 53 ? -6.871 0.076 -14.305 1 81.19 53 GLU B CA 1
ATOM 1273 C C . GLU B 1 53 ? -5.355 0.032 -14.453 1 81.19 53 GLU B C 1
ATOM 1275 O O . GLU B 1 53 ? -4.781 0.8 -15.227 1 81.19 53 GLU B O 1
ATOM 1280 N N . TYR B 1 54 ? -4.801 -0.785 -13.672 1 86.56 54 TYR B N 1
ATOM 1281 C CA . TYR B 1 54 ? -3.367 -1.045 -13.75 1 86.56 54 TYR B CA 1
ATOM 1282 C C . TYR B 1 54 ? -3.08 -2.541 -13.695 1 86.56 54 TYR B C 1
ATOM 1284 O O . TYR B 1 54 ? -3.693 -3.27 -12.906 1 86.56 54 TYR B O 1
ATOM 1292 N N . SER B 1 55 ? -2.23 -3.006 -14.609 1 90.62 55 SER B N 1
ATOM 1293 C CA . SER B 1 55 ? -1.798 -4.398 -14.547 1 90.62 55 SER B CA 1
ATOM 1294 C C . SER B 1 55 ? -0.328 -4.535 -14.938 1 90.62 55 SER B C 1
ATOM 1296 O O . SER B 1 55 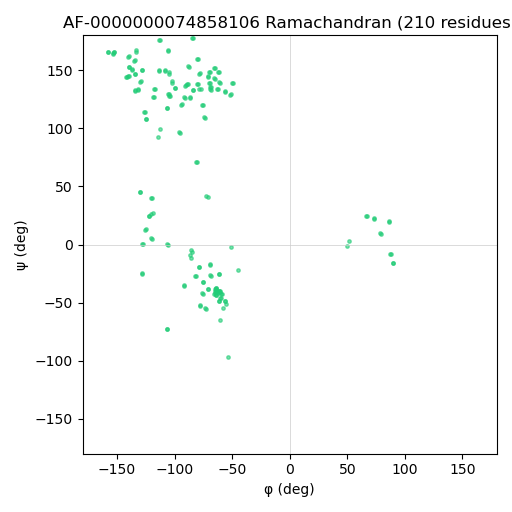? 0.178 -3.77 -15.758 1 90.62 55 SER B O 1
ATOM 1298 N N . ASP B 1 56 ? 0.325 -5.434 -14.297 1 94.75 56 ASP B N 1
ATOM 1299 C CA . ASP B 1 56 ? 1.721 -5.746 -14.586 1 94.75 56 ASP B CA 1
ATOM 1300 C C . ASP B 1 56 ? 1.925 -7.246 -14.766 1 94.75 56 ASP B C 1
ATOM 1302 O O . ASP B 1 56 ? 2.842 -7.828 -14.18 1 94.75 56 ASP B O 1
ATOM 1306 N N . TRP B 1 57 ? 1.018 -7.801 -15.523 1 95.44 57 TRP B N 1
ATOM 1307 C CA . TRP B 1 57 ? 1.122 -9.227 -15.805 1 95.44 57 TRP B CA 1
ATOM 1308 C C . TRP B 1 57 ? 2.357 -9.531 -16.641 1 95.44 57 TRP B C 1
ATOM 1310 O O . TRP B 1 57 ? 2.686 -8.773 -17.562 1 95.44 57 TRP B O 1
ATOM 1320 N N . ALA B 1 58 ? 2.971 -10.656 -16.344 1 95.94 58 ALA B N 1
ATOM 1321 C CA . ALA B 1 58 ? 4.039 -11.133 -17.219 1 95.94 58 ALA B CA 1
ATOM 1322 C C . ALA B 1 58 ? 3.492 -11.5 -18.594 1 95.94 58 ALA B C 1
ATOM 1324 O O . ALA B 1 58 ? 2.314 -11.844 -18.734 1 95.94 58 ALA B O 1
ATOM 1325 N N . PRO B 1 59 ? 4.395 -11.367 -19.578 1 93.62 59 PRO B N 1
ATOM 1326 C CA . PRO B 1 59 ? 3.943 -11.82 -20.891 1 93.62 59 PRO B CA 1
ATOM 1327 C C . PRO B 1 59 ? 3.375 -13.234 -20.859 1 93.62 59 PRO B C 1
ATOM 1329 O O . PRO B 1 59 ? 3.996 -14.141 -20.297 1 93.62 59 PRO B O 1
ATOM 1332 N N . GLY B 1 60 ? 2.139 -13.43 -21.422 1 92.12 60 GLY B N 1
ATOM 1333 C CA . GLY B 1 60 ? 1.508 -14.742 -21.484 1 92.12 60 GLY B CA 1
ATOM 1334 C C . GLY B 1 60 ? 0.686 -15.07 -20.25 1 92.12 60 GLY B C 1
ATOM 1335 O O . GLY B 1 60 ? 0.067 -16.125 -20.188 1 92.12 60 GLY B O 1
ATOM 1336 N N . GLN B 1 61 ? 0.812 -14.211 -19.281 1 93 61 GLN B N 1
ATOM 1337 C CA . GLN B 1 61 ? 0.051 -14.422 -18.047 1 93 61 GLN B CA 1
ATOM 1338 C C . GLN B 1 61 ? -1.122 -13.453 -17.953 1 93 61 GLN B C 1
ATOM 1340 O O . GLN B 1 61 ? -1.094 -12.375 -18.562 1 93 61 GLN B O 1
ATOM 1345 N N . PRO B 1 62 ? -2.102 -13.602 -17.094 1 91.19 62 PRO B N 1
ATOM 1346 C CA . PRO B 1 62 ? -2.355 -14.875 -16.422 1 91.19 62 PRO B CA 1
ATOM 1347 C C . PRO B 1 62 ? -2.686 -16 -17.406 1 91.19 62 PRO B C 1
ATOM 1349 O O . PRO B 1 62 ? -3.254 -15.75 -18.469 1 91.19 62 PRO B O 1
ATOM 1352 N N . ASP B 1 63 ? -2.244 -17.188 -17.281 1 85.69 63 ASP B N 1
ATOM 1353 C CA . ASP B 1 63 ? -2.525 -18.297 -18.188 1 85.69 63 ASP B CA 1
ATOM 1354 C C . ASP B 1 63 ? -3.34 -19.391 -17.5 1 85.69 63 ASP B C 1
ATOM 1356 O O . ASP B 1 63 ? -3.258 -19.547 -16.281 1 85.69 63 ASP B O 1
ATOM 1360 N N . SER B 1 64 ? -4.715 -19.312 -17.609 1 66.62 64 SER B N 1
ATOM 1361 C CA . SER B 1 64 ? -5.586 -20.359 -17.094 1 66.62 64 SER B CA 1
ATOM 1362 C C . SER B 1 64 ? -5.078 -21.75 -17.469 1 66.62 64 SER B C 1
ATOM 1364 O O . SER B 1 64 ? -5.715 -22.75 -17.172 1 66.62 64 SER B O 1
ATOM 1366 N N . THR B 1 65 ? -4.293 -21.719 -18.5 1 53.88 65 THR B N 1
ATOM 1367 C CA . THR B 1 65 ? -4.199 -22.938 -19.297 1 53.88 65 THR B CA 1
ATOM 1368 C C . THR B 1 65 ? -3.68 -24.109 -18.469 1 53.88 65 THR B C 1
ATOM 1370 O O . THR B 1 65 ? -4.133 -25.234 -18.625 1 53.88 65 THR B O 1
ATOM 1373 N N . ALA B 1 66 ? -2.465 -23.953 -18.062 1 48 66 ALA B N 1
ATOM 1374 C CA . ALA B 1 66 ? -1.81 -25.25 -17.891 1 48 66 ALA B CA 1
ATOM 1375 C C . ALA B 1 66 ? -2.584 -26.125 -16.906 1 48 66 ALA B C 1
ATOM 1377 O O . ALA B 1 66 ? -2.83 -27.297 -17.172 1 48 66 ALA B O 1
ATOM 1378 N N . THR B 1 67 ? -2.881 -25.797 -15.766 1 51.56 67 THR B N 1
ATOM 1379 C CA . THR B 1 67 ? -3.539 -26.766 -14.898 1 51.56 67 THR B CA 1
ATOM 1380 C C . THR B 1 67 ? -4.918 -26.266 -14.477 1 51.56 67 THR B C 1
ATOM 1382 O O . THR B 1 67 ? -5.637 -26.953 -13.75 1 51.56 67 THR B O 1
ATOM 1385 N N . GLY B 1 68 ? -5.602 -25.328 -15.406 1 59.09 68 GLY B N 1
ATOM 1386 C CA . GLY B 1 68 ? -6.953 -24.891 -15.109 1 59.09 68 GLY B CA 1
ATOM 1387 C C . GLY B 1 68 ? -7.113 -24.391 -13.688 1 59.09 68 GLY B C 1
ATOM 1388 O O . GLY B 1 68 ? -8.156 -23.828 -13.336 1 59.09 68 GLY B O 1
ATOM 1389 N N . ASP B 1 69 ? -6.035 -24.422 -12.875 1 79.75 69 ASP B N 1
ATOM 1390 C CA . ASP B 1 69 ? -6.23 -24.281 -11.438 1 79.75 69 ASP B CA 1
ATOM 1391 C C . ASP B 1 69 ? -5.395 -23.125 -10.875 1 79.75 69 ASP B C 1
ATOM 1393 O O . ASP B 1 69 ? -5.258 -22.984 -9.656 1 79.75 69 ASP B O 1
ATOM 1397 N N . GLU B 1 70 ? -4.84 -22.234 -11.75 1 90.38 70 GLU B N 1
ATOM 1398 C CA . GLU B 1 70 ? -4.051 -21.125 -11.219 1 90.38 70 GLU B CA 1
ATOM 1399 C C . GLU B 1 70 ? -4.895 -19.859 -11.078 1 90.38 70 GLU B C 1
ATOM 1401 O O . GLU B 1 70 ? -5.02 -19.078 -12.023 1 90.38 70 GLU B O 1
ATOM 1406 N N . ASN B 1 71 ? -5.422 -19.594 -9.938 1 93.94 71 ASN B N 1
ATOM 1407 C CA . ASN B 1 71 ? -6.414 -18.547 -9.75 1 93.94 71 ASN B CA 1
ATOM 1408 C C . ASN B 1 71 ? -5.93 -17.484 -8.766 1 93.94 71 ASN B C 1
ATOM 1410 O O . ASN B 1 71 ? -6.676 -16.562 -8.406 1 93.94 71 ASN B O 1
ATOM 1414 N N . CYS B 1 72 ? -4.707 -17.609 -8.336 1 94.81 72 CYS B N 1
ATOM 1415 C CA . CYS B 1 72 ? -4.184 -16.656 -7.375 1 94.81 72 CYS B CA 1
ATOM 1416 C C . CYS B 1 72 ? -3.014 -15.867 -7.965 1 94.81 72 CYS B C 1
ATOM 1418 O O . CYS B 1 72 ? -2.148 -16.453 -8.625 1 94.81 72 CYS B O 1
ATOM 1420 N N . MET B 1 73 ? -3.07 -14.602 -7.766 1 95.44 73 MET B N 1
ATOM 1421 C CA . MET B 1 73 ? -2.062 -13.711 -8.336 1 95.44 73 MET B CA 1
ATOM 1422 C C . MET B 1 73 ? -0.827 -13.648 -7.445 1 95.44 73 MET B C 1
ATOM 1424 O O . MET B 1 73 ? -0.942 -13.547 -6.219 1 95.44 73 MET B O 1
ATOM 1428 N N . GLU B 1 74 ? 0.31 -13.773 -8.023 1 95.94 74 GLU B N 1
ATOM 1429 C CA . GLU B 1 74 ? 1.567 -13.602 -7.305 1 95.94 74 GLU B CA 1
ATOM 1430 C C . GLU B 1 74 ? 2.486 -12.617 -8.016 1 95.94 74 GLU B C 1
ATOM 1432 O O . GLU B 1 74 ? 2.33 -12.367 -9.219 1 95.94 74 GLU B O 1
ATOM 1437 N N . PHE B 1 75 ? 3.234 -12.008 -7.266 1 96.19 75 PHE B N 1
ATOM 1438 C CA . PHE B 1 75 ? 4.426 -11.344 -7.773 1 96.19 75 PHE B CA 1
ATOM 1439 C C . PHE B 1 75 ? 5.605 -12.305 -7.836 1 96.19 75 PHE B C 1
ATOM 1441 O O . PHE B 1 75 ? 5.898 -13 -6.859 1 96.19 75 PHE B O 1
ATOM 1448 N N . ASN B 1 76 ? 6.227 -12.406 -8.984 1 96.88 76 ASN B N 1
ATOM 1449 C CA . ASN B 1 76 ? 7.328 -13.336 -9.188 1 96.88 76 ASN B CA 1
ATOM 1450 C C . ASN B 1 76 ? 8.578 -12.633 -9.695 1 96.88 76 ASN B C 1
ATOM 1452 O O . ASN B 1 76 ? 8.648 -12.25 -10.867 1 96.88 76 ASN B O 1
ATOM 1456 N N . LEU B 1 77 ? 9.547 -12.523 -8.836 1 95.44 77 LEU B N 1
ATOM 1457 C CA . LEU B 1 77 ? 10.758 -11.773 -9.141 1 95.44 77 LEU B CA 1
ATOM 1458 C C . LEU B 1 77 ? 11.695 -12.586 -10.023 1 95.44 77 LEU B C 1
ATOM 1460 O O . LEU B 1 77 ? 12.578 -12.031 -10.688 1 95.44 77 LEU B O 1
ATOM 1464 N N . GLU B 1 78 ? 11.547 -13.797 -10.062 1 93.56 78 GLU B N 1
ATOM 1465 C CA . GLU B 1 78 ? 12.531 -14.664 -10.703 1 93.56 78 GLU B CA 1
ATOM 1466 C C . GLU B 1 78 ? 12.016 -15.203 -12.031 1 93.56 78 GLU B C 1
ATOM 1468 O O . GLU B 1 78 ? 12.359 -14.68 -13.094 1 93.56 78 GLU B O 1
ATOM 1473 N N . SER B 1 79 ? 11.078 -16.125 -11.977 1 93.44 79 SER B N 1
ATOM 1474 C CA . SER B 1 79 ? 10.625 -16.859 -13.148 1 93.44 79 SER B CA 1
ATOM 1475 C C . SER B 1 79 ? 9.867 -15.961 -14.117 1 93.44 79 SER B C 1
ATOM 1477 O O . SER B 1 79 ? 9.867 -16.203 -15.32 1 93.44 79 SER B O 1
ATOM 1479 N N . PHE B 1 80 ? 9.281 -14.953 -13.641 1 94.81 80 PHE B N 1
ATOM 1480 C CA . PHE B 1 80 ? 8.438 -14.125 -14.5 1 94.81 80 PHE B CA 1
ATOM 1481 C C . PHE B 1 80 ? 8.93 -12.688 -14.508 1 94.81 80 PHE B C 1
ATOM 1483 O O . PHE B 1 80 ? 8.141 -11.75 -14.656 1 94.81 80 PHE B O 1
ATOM 1490 N N . GLY B 1 81 ? 10.219 -12.422 -14.227 1 91.5 81 GLY B N 1
ATOM 1491 C CA . GLY B 1 81 ? 10.922 -11.172 -14.469 1 91.5 81 GLY B CA 1
ATOM 1492 C C . GLY B 1 81 ? 10.414 -10.023 -13.609 1 91.5 81 GLY B C 1
ATOM 1493 O O . GLY B 1 81 ? 10.414 -8.867 -14.039 1 91.5 81 GLY B O 1
ATOM 1494 N N . GLY B 1 82 ? 9.875 -10.359 -12.57 1 93.75 82 GLY B N 1
ATOM 1495 C CA . GLY B 1 82 ? 9.398 -9.297 -11.703 1 93.75 82 GLY B CA 1
ATOM 1496 C C . GLY B 1 82 ? 8 -8.82 -12.047 1 93.75 82 GLY B C 1
ATOM 1497 O O . GLY B 1 82 ? 7.637 -7.68 -11.75 1 93.75 82 GLY B O 1
ATOM 1498 N N . HIS B 1 83 ? 7.289 -9.641 -12.75 1 96.44 83 HIS B N 1
ATOM 1499 C CA . HIS B 1 83 ? 5.914 -9.336 -13.125 1 96.44 83 HIS B CA 1
ATOM 1500 C C . HIS B 1 83 ? 4.934 -10.289 -12.438 1 96.44 83 HIS B C 1
ATOM 1502 O O . HIS B 1 83 ? 5.348 -11.164 -11.68 1 96.44 83 HIS B O 1
ATOM 1508 N N . TRP B 1 84 ? 3.705 -9.977 -12.703 1 96.19 84 TRP B N 1
ATOM 1509 C CA . TRP B 1 84 ? 2.668 -10.781 -12.07 1 96.19 84 TRP B CA 1
ATOM 1510 C C . TRP B 1 84 ? 2.492 -12.109 -12.789 1 96.19 84 TRP B C 1
ATOM 1512 O O . TRP B 1 84 ? 2.701 -12.203 -14 1 96.19 84 TRP B O 1
ATOM 1522 N N . ASN B 1 85 ? 2.164 -13.102 -12.023 1 95.44 85 ASN B N 1
ATOM 1523 C CA . ASN B 1 85 ? 1.817 -14.43 -12.508 1 95.44 85 ASN B CA 1
ATOM 1524 C C . ASN B 1 85 ? 0.65 -15.023 -11.727 1 95.44 85 ASN B C 1
ATOM 1526 O O . ASN B 1 85 ? 0.464 -14.711 -10.547 1 95.44 85 ASN B O 1
ATOM 1530 N N . ASP B 1 86 ? -0.153 -15.758 -12.422 1 95.06 86 ASP B N 1
ATOM 1531 C CA . ASP B 1 86 ? -1.126 -16.547 -11.664 1 95.06 86 ASP B CA 1
ATOM 1532 C C . ASP B 1 86 ? -0.566 -17.922 -11.328 1 95.06 86 ASP B C 1
ATOM 1534 O O . ASP B 1 86 ? 0.168 -18.516 -12.117 1 95.06 86 ASP B O 1
ATOM 1538 N N . ASP B 1 87 ? -0.79 -18.328 -10.102 1 93.75 87 ASP B N 1
ATOM 1539 C CA . ASP B 1 87 ? -0.335 -19.625 -9.609 1 93.75 87 ASP B CA 1
ATOM 1540 C C . ASP B 1 87 ? -1.453 -20.344 -8.859 1 93.75 87 ASP B C 1
ATOM 1542 O O . ASP B 1 87 ? -2.518 -19.781 -8.617 1 93.75 87 ASP B O 1
ATOM 1546 N N . GLU B 1 88 ? -1.174 -21.656 -8.656 1 93.56 88 GLU B N 1
ATOM 1547 C CA . GLU B 1 88 ? -2.129 -22.422 -7.871 1 93.56 88 GLU B CA 1
ATOM 1548 C C . GLU B 1 88 ? -2.248 -21.875 -6.449 1 93.56 88 GLU B C 1
ATOM 1550 O O . GLU B 1 88 ? -1.239 -21.625 -5.789 1 93.56 88 GLU B O 1
ATOM 1555 N N . CYS B 1 89 ? -3.475 -21.734 -5.992 1 92.94 89 CYS B N 1
ATOM 1556 C CA . CYS B 1 89 ? -3.746 -21.047 -4.73 1 92.94 89 CYS B CA 1
ATOM 1557 C C . CYS B 1 89 ? -3.242 -21.875 -3.547 1 92.94 89 CYS B C 1
ATOM 1559 O O . CYS B 1 89 ? -3.066 -21.344 -2.449 1 92.94 89 CYS B O 1
ATOM 1561 N N . ASP B 1 90 ? -2.982 -23.156 -3.738 1 92.25 90 ASP B N 1
ATOM 1562 C CA . ASP B 1 90 ? -2.598 -24.031 -2.631 1 92.25 90 ASP B CA 1
ATOM 1563 C C . ASP B 1 90 ? -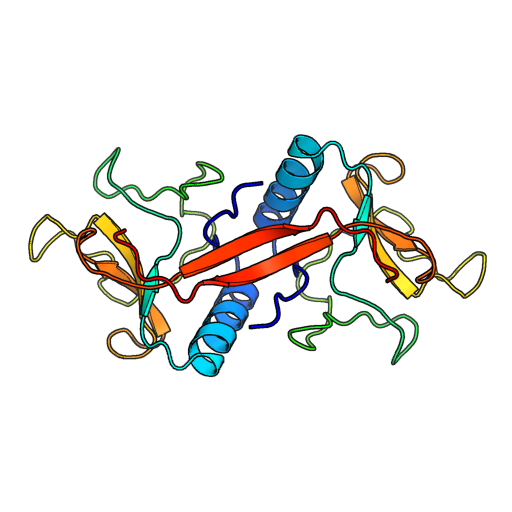1.096 -23.938 -2.365 1 92.25 90 ASP B C 1
ATOM 1565 O O . ASP B 1 90 ? -0.597 -24.531 -1.405 1 92.25 90 ASP B O 1
ATOM 1569 N N . HIS B 1 91 ? -0.396 -23.219 -3.225 1 93.69 91 HIS B N 1
ATOM 1570 C CA . HIS B 1 91 ? 1.015 -22.984 -2.934 1 93.69 91 HIS B CA 1
ATOM 1571 C C . HIS B 1 91 ? 1.188 -22.062 -1.734 1 93.69 91 HIS B C 1
ATOM 1573 O O . HIS B 1 91 ? 0.365 -21.172 -1.512 1 93.69 91 HIS B O 1
ATOM 1579 N N . HIS B 1 92 ? 2.25 -22.234 -0.964 1 94.5 92 HIS B N 1
ATOM 1580 C CA . HIS B 1 92 ? 2.549 -21.406 0.197 1 94.5 92 HIS B CA 1
ATOM 1581 C C . HIS B 1 92 ? 3.492 -20.266 -0.171 1 94.5 92 HIS B C 1
ATOM 1583 O O . HIS B 1 92 ? 4.586 -20.5 -0.691 1 94.5 92 HIS B O 1
ATOM 1589 N N . GLN B 1 93 ? 3.039 -19.156 0.036 1 94.81 93 GLN B N 1
ATOM 1590 C CA . GLN B 1 93 ? 3.854 -17.969 -0.163 1 94.81 93 GLN B CA 1
ATOM 1591 C C . GLN B 1 93 ? 3.604 -16.938 0.938 1 94.81 93 GLN B C 1
ATOM 1593 O O . GLN B 1 93 ? 2.615 -17.031 1.67 1 94.81 93 GLN B O 1
ATOM 1598 N N . ARG B 1 94 ? 4.512 -16.031 1.054 1 93.56 94 ARG B N 1
ATOM 1599 C CA . ARG B 1 94 ? 4.332 -14.891 1.951 1 93.56 94 ARG B CA 1
ATOM 1600 C C . ARG B 1 94 ? 3.549 -13.773 1.268 1 93.56 94 ARG B C 1
ATOM 1602 O O . ARG B 1 94 ? 3.068 -13.945 0.145 1 93.56 94 ARG B O 1
ATOM 1609 N N . PHE B 1 95 ? 3.301 -12.766 1.98 1 93.31 95 PHE B N 1
ATOM 1610 C CA . PHE B 1 95 ? 2.596 -11.617 1.428 1 93.31 95 PHE B CA 1
ATOM 1611 C C . PHE B 1 95 ? 2.971 -10.344 2.172 1 93.31 95 PHE B C 1
ATOM 1613 O O . PHE B 1 95 ? 3.688 -10.391 3.174 1 93.31 95 PHE B O 1
ATOM 1620 N N . ILE B 1 96 ? 2.65 -9.266 1.574 1 89.75 96 ILE B N 1
ATOM 1621 C CA . ILE B 1 96 ? 2.797 -7.957 2.199 1 89.75 96 ILE B CA 1
ATOM 1622 C C . ILE B 1 96 ? 1.426 -7.426 2.609 1 89.75 96 ILE B C 1
ATOM 1624 O O . ILE B 1 96 ? 0.48 -7.457 1.818 1 89.75 96 ILE B O 1
ATOM 1628 N N . CYS B 1 97 ? 1.3 -7.012 3.807 1 90.31 97 CYS B N 1
ATOM 1629 C CA . CYS B 1 97 ? 0.031 -6.531 4.344 1 90.31 97 CYS B CA 1
ATOM 1630 C C . CYS B 1 97 ? 0.1 -5.039 4.652 1 90.31 97 CYS B C 1
ATOM 1632 O O . CYS B 1 97 ? 1.179 -4.504 4.914 1 90.31 97 CYS B O 1
ATOM 1634 N N . GLN B 1 98 ? -1.097 -4.441 4.508 1 87.56 98 GLN B N 1
ATOM 1635 C CA . GLN B 1 98 ? -1.316 -3.082 4.996 1 87.56 98 GLN B CA 1
ATOM 1636 C C . GLN B 1 98 ? -2.127 -3.086 6.285 1 87.56 98 GLN B C 1
ATOM 1638 O O . GLN B 1 98 ? -3.182 -3.721 6.363 1 87.56 98 GLN B O 1
ATOM 1643 N N . LYS B 1 99 ? -1.545 -2.369 7.289 1 89.12 99 LYS B N 1
ATOM 1644 C CA . LYS B 1 99 ? -2.166 -2.387 8.609 1 89.12 99 LYS B CA 1
ATOM 1645 C C . LYS B 1 99 ? -2.297 -0.975 9.172 1 89.12 99 LYS B C 1
ATOM 1647 O O . LYS B 1 99 ? -1.372 -0.167 9.062 1 89.12 99 LYS B O 1
ATOM 1652 N N . TYR B 1 100 ? -3.537 -0.778 9.68 1 89.12 100 TYR B N 1
ATOM 1653 C CA . TYR B 1 100 ? -3.742 0.452 10.43 1 89.12 100 TYR B CA 1
ATOM 1654 C C . TYR B 1 100 ? -3.121 0.349 11.82 1 89.12 100 TYR B C 1
ATOM 1656 O O . TYR B 1 100 ? -3.463 -0.546 12.594 1 89.12 100 TYR B O 1
ATOM 1664 N N . ILE B 1 101 ? -2.172 1.28 12.047 1 88.88 101 ILE B N 1
ATOM 1665 C CA . ILE B 1 101 ? -1.484 1.257 13.336 1 88.88 101 ILE B CA 1
ATOM 1666 C C . ILE B 1 101 ? -2.219 2.152 14.328 1 88.88 101 ILE B C 1
ATOM 1668 O O . ILE B 1 101 ? -2.482 3.324 14.047 1 88.88 101 ILE B O 1
ATOM 1672 N N . THR B 1 102 ? -2.553 1.573 15.461 1 88.44 102 THR B N 1
ATOM 1673 C CA . THR B 1 102 ? -3.404 2.271 16.422 1 88.44 102 THR B CA 1
ATOM 1674 C C . THR B 1 102 ? -2.574 3.168 17.328 1 88.44 102 THR B C 1
ATOM 1676 O O . THR B 1 102 ? -3.117 4.02 18.031 1 88.44 102 THR B O 1
ATOM 1679 N N . ALA B 1 103 ? -1.295 2.998 17.266 1 87.62 103 ALA B N 1
ATOM 1680 C CA . ALA B 1 103 ? -0.423 3.865 18.062 1 87.62 103 ALA B CA 1
ATOM 1681 C C . ALA B 1 103 ? -0.29 5.242 17.406 1 87.62 103 ALA B C 1
ATOM 1683 O O . ALA B 1 103 ? -0.189 5.352 16.188 1 87.62 103 ALA B O 1
ATOM 1684 N N . ASP B 1 104 ? -0.417 6.254 18.219 1 89.25 104 ASP B N 1
ATOM 1685 C CA . AS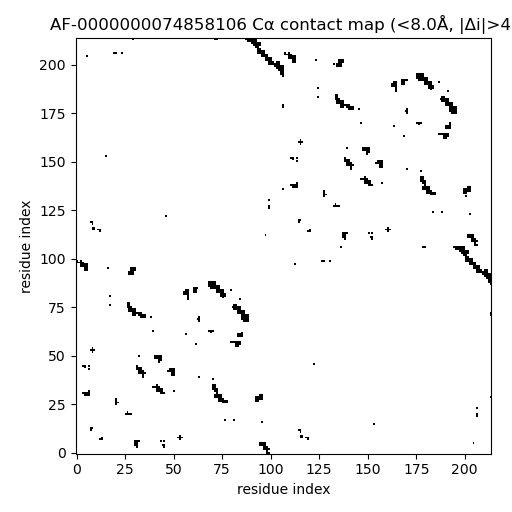P B 1 104 ? -0.173 7.605 17.719 1 89.25 104 ASP B CA 1
ATOM 1686 C C . ASP B 1 104 ? 1.322 7.91 17.656 1 89.25 104 ASP B C 1
ATOM 1688 O O . ASP B 1 104 ? 2.072 7.535 18.562 1 89.25 104 ASP B O 1
ATOM 1692 N N . VAL B 1 105 ? 1.686 8.562 16.547 1 88.94 105 VAL B N 1
ATOM 1693 C CA . VAL B 1 105 ? 3.09 8.93 16.406 1 88.94 105 VAL B CA 1
ATOM 1694 C C . VAL B 1 105 ? 3.199 10.367 15.922 1 88.94 105 VAL B C 1
ATOM 1696 O O . VAL B 1 105 ? 2.23 10.93 15.406 1 88.94 105 VAL B O 1
ATOM 1699 N N . ILE B 1 106 ? 4.34 10.891 16.188 1 87.81 106 ILE B N 1
ATOM 1700 C CA . ILE B 1 106 ? 4.629 12.188 15.578 1 87.81 106 ILE B CA 1
ATOM 1701 C C . ILE B 1 106 ? 5.082 11.992 14.133 1 87.81 106 ILE B C 1
ATOM 1703 O O . ILE B 1 106 ? 5.5 10.898 13.75 1 87.81 106 ILE B O 1
ATOM 1707 N N . GLY B 1 107 ? 4.988 13 13.344 1 82.44 107 GLY B N 1
ATOM 1708 C CA . GLY B 1 107 ? 5.273 12.914 11.922 1 82.44 107 GLY B CA 1
ATOM 1709 C C . GLY B 1 107 ? 6.75 12.734 11.617 1 82.44 107 GLY B C 1
ATOM 1710 O O . GLY B 1 107 ? 7.594 12.914 12.492 1 82.44 107 GLY B O 1
#

pLDDT: mean 88.42, std 9.97, range [43.16, 97.0]